Protein AF-A0A0R0DJQ0-F1 (afdb_monomer_lite)

Organism: NCBI:txid336566

Sequence (347 aa):
MLGSVPAQAIDLFGIERRHEARRQAAIKAHQAEQLEQIRAFDRILESANRDGLAMVITQIFNTGSRANSSLREHRDYTTSVGWELEGSNGGIHLLHSDRIKTNDGFVLNTVEGSFRINLVVPGTYRLQSVMQEHHYSDTHNMTLTRNQGAGGIGIYEINETAFVETETEEYYRPTSYKTVNHSYCSASYVVSGACASWSSWSEEHVDRQGGWDTRQVGRERDGLIVVSKPRQTLATLILAPGQVALMDTVFSRLPNNGYLRDTCARTGGQRVECQLASFSFQVVPARADALQHAITMVRNNGQVELAGMLERAVPVPLQISGAKADWRDGQWGQNYYLEVPAADTGK

pLDDT: mean 74.47, std 17.33, range [25.3, 93.0]

Foldseek 3Di:
DDDDDDPPPPPVVVVVVVVVVVVVVVVVVVVVVVVVVLVVVLVVVVVLLVVQWEKEKEWQDPPDPPDDDPPPVPVFKWKWWFKDFPPDPDQTDTPDTPDDDHPDWDWDPDQPNTMTIITGHFGKIFGFKMKMKGFQDACPPADADPAQDDQFQFKKKKFKDKDWDKDKDKDKFAFDKDKDKDKDQPDADPPPRHRPDIDMDIDIDRPDHIDIDIDIDIDITIIIIIMTGGPDGFKMFGGGGSHQEHEWDKIDDPPFKDFDRNRWHAPDPRMIMTGTFKDKMFTAFGDPVVLLVSLVVCVVVVSVSVSVSSVRYDYTYMDGPFDWDPPDPDPGGTMGMDGRPPDPPPD

Structure (mmCIF, N/CA/C/O backbone):
data_AF-A0A0R0DJQ0-F1
#
_entry.id   AF-A0A0R0DJQ0-F1
#
loop_
_atom_site.group_PDB
_atom_site.id
_atom_site.type_symbol
_atom_site.label_atom_id
_atom_site.label_alt_id
_atom_site.label_comp_id
_atom_site.label_asym_id
_atom_site.label_entity_id
_atom_site.label_seq_id
_atom_site.pdbx_PDB_ins_code
_atom_site.Cartn_x
_atom_site.Cartn_y
_atom_site.Cartn_z
_atom_site.occupancy
_atom_site.B_iso_or_equiv
_atom_site.auth_seq_id
_atom_site.auth_comp_id
_atom_site.auth_asym_id
_atom_site.auth_atom_id
_atom_site.pdbx_PDB_model_num
ATOM 1 N N . MET A 1 1 ? 58.235 47.455 -31.494 1.00 38.78 1 MET A N 1
ATOM 2 C CA . MET A 1 1 ? 56.851 47.922 -31.274 1.00 38.78 1 MET A CA 1
ATOM 3 C C . MET A 1 1 ? 56.076 46.770 -30.655 1.00 38.78 1 MET A C 1
ATOM 5 O O . MET A 1 1 ? 55.812 45.798 -31.346 1.00 38.78 1 MET A O 1
ATOM 9 N N . LEU A 1 2 ? 55.833 46.823 -29.345 1.00 33.97 2 LEU A N 1
ATOM 10 C CA . LEU A 1 2 ? 55.002 45.861 -28.615 1.00 33.97 2 LEU A CA 1
ATOM 11 C C . LEU A 1 2 ? 53.580 46.433 -28.573 1.00 33.97 2 LEU A C 1
ATOM 13 O O . LEU A 1 2 ? 53.369 47.480 -27.969 1.00 33.97 2 LEU A O 1
ATOM 17 N N . GLY A 1 3 ? 52.639 45.789 -29.264 1.00 34.75 3 GLY A N 1
ATOM 18 C CA . GLY A 1 3 ? 51.214 46.110 -29.195 1.00 34.75 3 GLY A CA 1
ATOM 19 C C . GLY A 1 3 ? 50.550 45.260 -28.117 1.00 34.75 3 GLY A C 1
ATOM 20 O O . GLY A 1 3 ? 50.545 44.036 -28.212 1.00 34.75 3 GLY A O 1
ATOM 21 N N . SER A 1 4 ? 50.032 45.906 -27.078 1.00 34.72 4 SER A N 1
ATOM 22 C CA . SER A 1 4 ? 49.313 45.284 -25.967 1.00 34.72 4 SER A CA 1
ATOM 23 C C . SER A 1 4 ? 47.944 44.763 -26.408 1.00 34.72 4 SER A C 1
ATOM 25 O O . SER A 1 4 ? 47.107 45.538 -26.867 1.00 34.72 4 SER A O 1
ATOM 27 N N . VAL A 1 5 ? 47.696 43.467 -26.215 1.00 41.09 5 VAL A N 1
ATOM 28 C CA . VAL A 1 5 ? 46.353 42.871 -26.266 1.00 41.09 5 VAL A CA 1
ATOM 29 C C . VAL A 1 5 ? 45.665 43.172 -24.927 1.00 41.09 5 VAL A C 1
ATOM 31 O O . VAL A 1 5 ? 46.245 42.848 -23.887 1.00 41.09 5 VAL A O 1
ATOM 34 N N . PRO A 1 6 ? 44.470 43.790 -24.889 1.00 42.06 6 PRO A N 1
ATOM 35 C CA . PRO A 1 6 ? 43.768 43.982 -23.630 1.00 42.06 6 PRO A CA 1
ATOM 36 C C . PRO A 1 6 ? 43.250 42.626 -23.144 1.00 42.06 6 PRO A C 1
ATOM 38 O O . PRO A 1 6 ? 42.442 41.976 -23.807 1.00 42.06 6 PRO A O 1
ATOM 41 N N . ALA A 1 7 ? 43.732 42.200 -21.978 1.00 42.34 7 ALA A N 1
ATOM 42 C CA . ALA A 1 7 ? 43.162 41.083 -21.246 1.00 42.34 7 ALA A CA 1
ATOM 43 C C . ALA A 1 7 ? 41.697 41.416 -20.930 1.00 42.34 7 ALA A C 1
ATOM 45 O O . ALA A 1 7 ? 41.412 42.314 -20.137 1.00 42.34 7 ALA A O 1
ATOM 46 N N . GLN A 1 8 ? 40.763 40.717 -21.574 1.00 47.09 8 GLN A N 1
ATOM 47 C CA . GLN A 1 8 ? 39.370 40.717 -21.149 1.00 47.09 8 GLN A CA 1
ATOM 48 C C . GLN A 1 8 ? 39.339 40.103 -19.749 1.00 47.09 8 GLN A C 1
ATOM 50 O O . GLN A 1 8 ? 39.501 38.895 -19.583 1.00 47.09 8 GLN A O 1
ATOM 55 N N . ALA A 1 9 ? 39.206 40.951 -18.731 1.00 42.06 9 ALA A N 1
ATOM 56 C CA . ALA A 1 9 ? 38.978 40.510 -17.369 1.00 42.06 9 ALA A CA 1
ATOM 57 C C . ALA A 1 9 ? 37.651 39.740 -17.351 1.00 42.06 9 ALA A C 1
ATOM 59 O O . ALA A 1 9 ? 36.576 40.329 -17.459 1.00 42.06 9 ALA A O 1
ATOM 60 N N . ILE A 1 10 ? 37.732 38.412 -17.271 1.00 49.03 10 ILE A N 1
ATOM 61 C CA . ILE A 1 10 ? 36.577 37.570 -16.975 1.00 49.03 10 ILE A CA 1
ATOM 62 C C . ILE A 1 10 ? 36.099 38.016 -15.595 1.00 49.03 10 ILE A C 1
ATOM 64 O O . ILE A 1 10 ? 36.809 37.838 -14.606 1.00 49.03 10 ILE A O 1
ATOM 68 N N . ASP A 1 11 ? 34.926 38.646 -15.539 1.00 50.31 11 ASP A N 1
ATOM 69 C CA . ASP A 1 11 ? 34.286 39.062 -14.293 1.00 50.31 11 ASP A CA 1
ATOM 70 C C . ASP A 1 11 ? 33.827 37.816 -13.516 1.00 50.31 11 ASP A C 1
ATOM 72 O O . ASP A 1 11 ? 32.663 37.407 -13.545 1.00 50.31 11 ASP A O 1
ATOM 76 N N . LEU A 1 12 ? 34.793 37.174 -12.855 1.00 50.06 12 LEU A N 1
ATOM 77 C CA . LEU A 1 12 ? 34.615 36.006 -11.994 1.00 50.06 12 LEU A CA 1
ATOM 78 C C . LEU A 1 12 ? 33.613 36.312 -10.867 1.00 50.06 12 LEU A C 1
ATOM 80 O O . LEU A 1 12 ? 32.768 35.473 -10.556 1.00 50.06 12 LEU A O 1
ATOM 84 N N . PHE A 1 13 ? 33.595 37.552 -10.362 1.00 48.06 13 PHE A N 1
ATOM 85 C CA . PHE A 1 13 ? 32.619 38.021 -9.372 1.00 48.06 13 PHE A CA 1
ATOM 86 C C . PHE A 1 13 ? 31.188 38.100 -9.926 1.00 48.06 13 PHE A C 1
ATOM 88 O O . PHE A 1 13 ? 30.216 37.908 -9.189 1.00 48.06 13 PHE A O 1
ATOM 95 N N . GLY A 1 14 ? 31.021 38.398 -11.215 1.00 50.09 14 GLY A N 1
ATOM 96 C CA . GLY A 1 14 ? 29.734 38.358 -11.912 1.00 50.09 14 GLY A CA 1
ATOM 97 C C . GLY A 1 14 ? 29.253 36.936 -12.224 1.00 50.09 14 GLY A C 1
ATOM 98 O O . GLY A 1 14 ? 28.048 36.699 -12.338 1.00 50.09 14 GLY A O 1
ATOM 99 N N . ILE A 1 15 ? 30.163 35.968 -12.365 1.00 57.72 15 ILE A N 1
ATOM 100 C CA . ILE A 1 15 ? 29.833 34.545 -12.558 1.00 57.72 15 ILE A CA 1
ATOM 101 C C . ILE A 1 15 ? 29.400 33.914 -11.230 1.00 57.72 15 ILE A C 1
ATOM 103 O O . ILE A 1 15 ? 28.328 33.307 -11.175 1.00 57.72 15 ILE A O 1
ATOM 107 N N . GLU A 1 16 ? 30.148 34.127 -10.147 1.00 59.06 16 GLU A N 1
ATOM 108 C CA . GLU A 1 16 ? 29.793 33.623 -8.812 1.00 59.06 16 GLU A CA 1
ATOM 109 C C . GLU A 1 16 ? 28.446 34.170 -8.327 1.00 59.06 16 GLU A C 1
ATOM 111 O O . GLU A 1 16 ? 27.587 33.398 -7.901 1.00 59.06 16 GLU A O 1
ATOM 116 N N . ARG A 1 17 ? 28.186 35.475 -8.504 1.00 67.88 17 ARG A N 1
ATOM 117 C CA . ARG A 1 17 ? 26.879 36.071 -8.171 1.00 67.88 17 ARG A CA 1
ATOM 118 C C . ARG A 1 17 ? 25.724 35.473 -8.978 1.00 67.88 17 ARG A C 1
ATOM 120 O O . ARG A 1 17 ? 24.630 35.316 -8.442 1.00 67.88 17 ARG A O 1
ATOM 127 N N . ARG A 1 18 ? 25.948 35.098 -10.244 1.00 70.62 18 ARG A N 1
ATOM 128 C CA . ARG A 1 18 ? 24.936 34.422 -11.078 1.00 70.62 18 ARG A CA 1
ATOM 129 C C . ARG A 1 18 ? 24.702 32.975 -10.648 1.00 70.62 18 ARG A C 1
ATOM 131 O O . ARG A 1 18 ? 23.557 32.526 -10.677 1.00 70.62 18 ARG A O 1
ATOM 138 N N . HIS A 1 19 ? 25.742 32.252 -10.235 1.00 70.62 19 HIS A N 1
ATOM 139 C CA . HIS A 1 19 ? 25.596 30.902 -9.685 1.00 70.62 19 HIS A CA 1
ATOM 140 C C . HIS A 1 19 ? 24.867 30.906 -8.342 1.00 70.62 19 HIS A C 1
ATOM 142 O O . HIS A 1 19 ? 23.956 30.101 -8.154 1.00 70.62 19 HIS A O 1
ATOM 148 N N . GLU A 1 20 ? 25.200 31.841 -7.453 1.00 77.81 20 GLU A N 1
ATOM 149 C CA . GLU A 1 20 ? 24.514 31.985 -6.170 1.00 77.81 20 GLU A CA 1
ATOM 150 C C . GLU A 1 20 ? 23.051 32.403 -6.368 1.00 77.81 20 GLU A C 1
ATOM 152 O O . GLU A 1 20 ? 22.152 31.777 -5.815 1.00 77.81 20 GLU A O 1
ATOM 157 N N . ALA A 1 21 ? 22.772 33.359 -7.261 1.00 78.06 21 ALA A N 1
ATOM 158 C CA . ALA A 1 21 ? 21.399 33.731 -7.605 1.00 78.06 21 ALA A CA 1
ATOM 159 C C . ALA A 1 21 ? 20.590 32.550 -8.174 1.00 78.06 21 ALA A C 1
ATOM 161 O O . ALA A 1 21 ? 19.421 32.385 -7.828 1.00 78.06 21 ALA A O 1
ATOM 162 N N . ARG A 1 22 ? 21.203 31.693 -9.005 1.00 77.25 22 ARG A N 1
ATOM 163 C CA . ARG A 1 22 ? 20.565 30.468 -9.521 1.00 77.25 22 ARG A CA 1
ATOM 164 C C . ARG A 1 22 ? 20.323 29.429 -8.428 1.00 77.25 22 ARG A C 1
ATOM 166 O O . ARG A 1 22 ? 19.257 28.823 -8.423 1.00 77.25 22 ARG A O 1
ATOM 173 N N . ARG A 1 23 ? 21.262 29.238 -7.494 1.00 76.06 23 ARG A N 1
ATOM 174 C CA . ARG A 1 23 ? 21.079 28.347 -6.333 1.00 76.06 23 ARG A CA 1
ATOM 175 C C . ARG A 1 23 ? 19.943 28.828 -5.440 1.00 76.06 23 ARG A C 1
ATOM 177 O O . ARG A 1 23 ? 19.051 28.050 -5.127 1.00 76.06 23 ARG A O 1
ATOM 184 N N . GLN A 1 24 ? 19.927 30.114 -5.104 1.00 83.19 24 GLN A N 1
ATOM 185 C CA . GLN A 1 24 ? 18.855 30.724 -4.316 1.00 83.19 24 GLN A CA 1
ATOM 186 C C . GLN A 1 24 ? 17.500 30.626 -5.029 1.00 83.19 24 GLN A C 1
ATOM 188 O O . GLN A 1 24 ? 16.490 30.330 -4.395 1.00 83.19 24 GLN A O 1
ATOM 193 N N . ALA A 1 25 ? 17.463 30.822 -6.351 1.00 79.00 25 ALA A N 1
ATOM 194 C CA . ALA A 1 25 ? 16.250 30.630 -7.142 1.00 79.00 25 ALA A CA 1
ATOM 195 C C . ALA A 1 25 ? 15.780 29.166 -7.141 1.00 79.00 25 ALA A C 1
ATOM 197 O O . ALA A 1 25 ? 14.588 28.925 -6.983 1.00 79.00 25 ALA A O 1
ATOM 198 N N . ALA A 1 26 ? 16.694 28.197 -7.256 1.00 73.19 26 ALA A N 1
ATOM 199 C CA . ALA A 1 26 ? 16.369 26.772 -7.197 1.00 73.19 26 ALA A CA 1
ATOM 200 C C . ALA A 1 26 ? 15.842 26.353 -5.814 1.00 73.19 26 ALA A C 1
ATOM 202 O O . ALA A 1 26 ? 14.843 25.646 -5.735 1.00 73.19 26 ALA A O 1
ATOM 203 N N . ILE A 1 27 ? 16.454 26.841 -4.729 1.00 78.31 27 ILE A N 1
ATOM 204 C CA . ILE A 1 27 ? 15.979 26.604 -3.356 1.00 78.31 27 ILE A CA 1
ATOM 205 C C . ILE A 1 27 ? 14.569 27.174 -3.177 1.00 78.31 27 ILE A C 1
ATOM 207 O O . ILE A 1 27 ? 13.684 26.476 -2.694 1.00 78.31 27 ILE A O 1
ATOM 211 N N . LYS A 1 28 ? 14.333 28.418 -3.613 1.00 82.88 28 LYS A N 1
ATOM 212 C CA . LYS A 1 28 ? 13.007 29.046 -3.535 1.00 82.88 28 LYS A CA 1
ATOM 213 C C . LYS A 1 28 ? 11.963 28.319 -4.379 1.00 82.88 28 LYS A C 1
ATOM 215 O O . LYS A 1 28 ? 10.836 28.166 -3.926 1.00 82.88 28 LYS A O 1
ATOM 220 N N . ALA A 1 29 ? 12.325 27.874 -5.582 1.00 75.19 29 ALA A N 1
ATOM 221 C CA . ALA A 1 29 ? 11.434 27.102 -6.443 1.00 75.19 29 ALA A CA 1
ATOM 222 C C . ALA A 1 29 ? 11.058 25.764 -5.791 1.00 75.19 29 ALA A C 1
ATOM 224 O O . ALA A 1 29 ? 9.880 25.430 -5.734 1.00 75.19 29 ALA A O 1
ATOM 225 N N . HIS A 1 30 ? 12.034 25.056 -5.217 1.00 68.81 30 HIS A N 1
ATOM 226 C CA . HIS A 1 30 ? 11.787 23.813 -4.492 1.00 68.81 30 HIS A CA 1
ATOM 227 C C . HIS A 1 30 ? 10.899 24.025 -3.257 1.00 68.81 30 HIS A C 1
ATOM 229 O O . HIS A 1 30 ? 9.951 23.279 -3.038 1.00 68.81 30 HIS A O 1
ATOM 235 N N . GLN A 1 31 ? 11.148 25.080 -2.476 1.00 74.69 31 GLN A N 1
ATOM 236 C CA . GLN A 1 31 ? 10.298 25.441 -1.337 1.00 74.69 31 GLN A CA 1
ATOM 237 C C . GLN A 1 31 ? 8.865 25.789 -1.767 1.00 74.69 31 GLN A C 1
ATOM 239 O O . GLN A 1 31 ? 7.911 25.419 -1.085 1.00 74.69 31 GLN A O 1
ATOM 244 N N . ALA A 1 32 ? 8.699 26.490 -2.892 1.00 76.00 32 ALA A N 1
ATOM 245 C CA . ALA A 1 32 ? 7.385 26.818 -3.435 1.00 76.00 32 ALA A CA 1
ATOM 246 C C . ALA A 1 32 ? 6.626 25.562 -3.892 1.00 76.00 32 ALA A C 1
ATOM 248 O O . ALA A 1 32 ? 5.446 25.428 -3.578 1.00 76.00 32 ALA A O 1
ATOM 249 N N . GLU A 1 33 ? 7.309 24.629 -4.559 1.00 71.56 33 GLU A N 1
ATOM 250 C CA . GLU A 1 33 ? 6.749 23.334 -4.958 1.00 71.56 33 GLU A CA 1
ATOM 251 C C . GLU A 1 33 ? 6.306 22.514 -3.736 1.00 71.56 33 GLU A C 1
ATOM 253 O O . GLU A 1 33 ? 5.182 22.017 -3.694 1.00 71.56 33 GLU A O 1
ATOM 258 N N . GLN A 1 34 ? 7.141 22.437 -2.694 1.00 68.62 34 GLN A N 1
ATOM 259 C CA . GLN A 1 34 ? 6.783 21.764 -1.442 1.00 68.62 34 GLN A CA 1
ATOM 260 C C . GLN A 1 34 ? 5.552 22.394 -0.779 1.00 68.62 34 GLN A C 1
ATOM 262 O O . GLN A 1 34 ? 4.652 21.685 -0.330 1.00 68.62 34 GLN A O 1
ATOM 267 N N . LEU A 1 35 ? 5.477 23.727 -0.738 1.00 72.88 35 LEU A N 1
ATOM 268 C CA . LEU A 1 35 ? 4.331 24.434 -0.170 1.00 72.88 35 LEU A CA 1
ATOM 269 C C . LEU A 1 35 ? 3.048 24.198 -0.980 1.00 72.88 35 LEU A C 1
ATOM 271 O O . LEU A 1 35 ? 1.963 24.095 -0.406 1.00 72.88 35 LEU A O 1
ATOM 275 N N . GLU A 1 36 ? 3.150 24.114 -2.306 1.00 75.00 36 GLU A N 1
ATOM 276 C CA . GLU A 1 36 ? 2.017 23.790 -3.172 1.00 75.00 36 GLU A CA 1
ATOM 277 C C . GLU A 1 36 ? 1.503 22.369 -2.919 1.00 75.00 36 GLU A C 1
ATOM 279 O O . GLU A 1 36 ? 0.292 22.181 -2.785 1.00 75.00 36 GLU A O 1
ATOM 284 N N . GLN A 1 37 ? 2.407 21.394 -2.772 1.00 69.62 37 GLN A N 1
ATOM 285 C CA . GLN A 1 37 ? 2.057 20.017 -2.416 1.00 69.62 37 GLN A CA 1
ATOM 286 C C . GLN A 1 37 ? 1.357 19.941 -1.053 1.00 69.62 37 GLN A C 1
ATOM 288 O O . GLN A 1 37 ? 0.319 19.289 -0.946 1.00 69.62 37 GLN A O 1
ATOM 293 N N . ILE A 1 38 ? 1.862 20.659 -0.042 1.00 67.69 38 ILE A N 1
ATOM 294 C CA . ILE A 1 38 ? 1.228 20.751 1.285 1.00 67.69 38 ILE A CA 1
ATOM 295 C C . ILE A 1 38 ? -0.196 21.308 1.167 1.00 67.69 38 ILE A C 1
ATOM 297 O O . ILE A 1 38 ? -1.147 20.695 1.639 1.00 67.69 38 ILE A O 1
ATOM 301 N N . ARG A 1 39 ? -0.384 22.423 0.454 1.00 71.88 39 ARG A N 1
ATOM 302 C CA . ARG A 1 39 ? -1.720 23.018 0.279 1.00 71.88 39 ARG A CA 1
ATOM 303 C C . ARG A 1 39 ? -2.667 22.131 -0.523 1.00 71.88 39 ARG A C 1
ATOM 305 O O . ARG A 1 39 ? -3.874 22.163 -0.305 1.00 71.88 39 ARG A O 1
ATOM 312 N N . ALA A 1 40 ? -2.157 21.409 -1.519 1.00 72.19 40 ALA A N 1
ATOM 313 C CA . ALA A 1 40 ? -2.954 20.448 -2.274 1.00 72.19 40 ALA A CA 1
ATOM 314 C C . ALA A 1 40 ? -3.426 19.303 -1.377 1.00 72.19 40 ALA A C 1
ATOM 316 O O . ALA A 1 40 ? -4.581 18.894 -1.469 1.00 72.19 40 ALA A O 1
ATOM 317 N N . PHE A 1 41 ? -2.553 18.847 -0.483 1.00 71.44 41 PHE A N 1
ATOM 318 C CA . PHE A 1 41 ? -2.860 17.837 0.511 1.00 71.44 41 PHE A CA 1
ATOM 319 C C . PHE A 1 41 ? -3.928 18.307 1.509 1.00 71.44 41 PHE A C 1
ATOM 321 O O . PHE A 1 41 ? -4.924 17.607 1.688 1.00 71.44 41 PHE A O 1
ATOM 328 N N . ASP A 1 42 ? -3.792 19.512 2.068 1.00 71.94 42 ASP A N 1
ATOM 329 C CA . ASP A 1 42 ? -4.783 20.080 2.994 1.00 71.94 42 ASP A CA 1
ATOM 330 C C . ASP A 1 42 ? -6.181 20.138 2.350 1.00 71.94 42 ASP A C 1
ATOM 332 O O . ASP A 1 42 ? -7.160 19.671 2.932 1.00 71.94 42 ASP A O 1
ATOM 336 N N . ARG A 1 43 ? -6.279 20.556 1.077 1.00 75.69 43 ARG A N 1
ATOM 337 C CA . ARG A 1 43 ? -7.555 20.555 0.330 1.00 75.69 43 ARG A CA 1
ATOM 338 C C . ARG A 1 43 ? -8.174 19.164 0.174 1.00 75.69 43 ARG A C 1
ATOM 340 O O . ARG A 1 43 ? -9.399 19.038 0.208 1.00 75.69 43 ARG A O 1
ATOM 347 N N . ILE A 1 44 ? -7.357 18.129 -0.036 1.00 76.44 44 ILE A N 1
ATOM 348 C CA . ILE A 1 44 ? -7.841 16.742 -0.131 1.00 76.44 44 ILE A CA 1
ATOM 349 C C . ILE A 1 44 ? -8.410 16.307 1.219 1.00 76.44 44 ILE A C 1
ATOM 351 O O . ILE A 1 44 ? -9.498 15.735 1.260 1.00 76.44 44 ILE A O 1
ATOM 355 N N . LEU A 1 45 ? -7.714 16.615 2.316 1.00 74.81 45 LEU A N 1
ATOM 356 C CA . LEU A 1 45 ? -8.180 16.291 3.662 1.00 74.81 45 LEU A CA 1
ATOM 357 C C . LEU A 1 45 ? -9.472 17.020 4.026 1.00 74.81 45 LEU A C 1
ATOM 359 O O . LEU A 1 45 ? -10.393 16.407 4.564 1.00 74.81 45 LEU A O 1
ATOM 363 N N . GLU A 1 46 ? -9.565 18.311 3.716 1.00 76.06 46 GLU A N 1
ATOM 364 C CA . GLU A 1 46 ? -10.783 19.090 3.924 1.00 76.06 46 GLU A CA 1
ATOM 365 C C . GLU A 1 46 ? -11.958 18.519 3.130 1.00 76.06 46 GLU A C 1
ATOM 367 O O . GLU A 1 46 ? -13.054 18.382 3.676 1.00 76.06 46 GLU A O 1
ATOM 372 N N . SER A 1 47 ? -11.744 18.160 1.857 1.00 76.88 47 SER A N 1
ATOM 373 C CA . SER A 1 47 ? -12.787 17.528 1.046 1.00 76.88 47 SER A CA 1
ATOM 374 C C . SER A 1 47 ? -13.213 16.199 1.650 1.00 76.88 47 SER A C 1
ATOM 376 O O . SER A 1 47 ? -14.393 16.019 1.914 1.00 76.88 47 SER A O 1
ATOM 378 N N . ALA A 1 48 ? -12.262 15.325 1.974 1.00 75.56 48 ALA A N 1
ATOM 379 C CA . ALA A 1 48 ? -12.540 14.025 2.571 1.00 75.56 48 ALA A CA 1
ATOM 380 C C . ALA A 1 48 ? -13.334 14.141 3.878 1.00 75.56 48 ALA A C 1
ATOM 382 O O . ALA A 1 48 ? -14.278 13.387 4.103 1.00 75.56 48 ALA A O 1
ATOM 383 N N . ASN A 1 49 ? -12.992 15.123 4.715 1.00 77.00 49 ASN A N 1
ATOM 384 C CA . ASN A 1 49 ? -13.716 15.399 5.948 1.00 77.00 49 ASN A CA 1
ATOM 385 C C . ASN A 1 49 ? -15.143 15.914 5.681 1.00 77.00 49 ASN A C 1
ATOM 387 O O . ASN A 1 49 ? -16.073 15.499 6.368 1.00 77.00 49 ASN A O 1
ATOM 391 N N . ARG A 1 50 ? -15.345 16.783 4.677 1.00 81.94 50 ARG A N 1
ATOM 392 C CA . ARG A 1 50 ? -16.695 17.215 4.251 1.00 81.94 50 ARG A CA 1
ATOM 393 C C . ARG A 1 50 ? -17.520 16.064 3.682 1.00 81.94 50 ARG A C 1
ATOM 395 O O . ARG A 1 50 ? -18.716 15.997 3.949 1.00 81.94 50 ARG A O 1
ATOM 402 N N . ASP A 1 51 ? -16.874 15.165 2.952 1.00 82.44 51 ASP A N 1
ATOM 403 C CA . ASP A 1 51 ? -17.489 13.999 2.315 1.00 82.44 51 ASP A CA 1
ATOM 404 C C . ASP A 1 51 ? -17.748 12.857 3.322 1.00 82.44 51 ASP A C 1
ATOM 406 O O . ASP A 1 51 ? -18.288 11.811 2.966 1.00 82.44 51 ASP A O 1
ATOM 410 N N . GLY A 1 52 ? -17.390 13.052 4.598 1.00 84.56 52 GLY A N 1
ATOM 411 C CA . GLY A 1 52 ? -17.633 12.098 5.679 1.00 84.56 52 GLY A CA 1
ATOM 412 C C . GLY A 1 52 ? -16.731 10.862 5.642 1.00 84.56 52 GLY A C 1
ATOM 413 O O . GLY A 1 52 ? -17.039 9.870 6.309 1.00 84.56 52 GLY A O 1
ATOM 414 N N . LEU A 1 53 ? -15.625 10.905 4.892 1.00 85.81 53 LEU A N 1
ATOM 415 C CA . LEU A 1 53 ? -14.642 9.824 4.849 1.00 85.81 53 LEU A CA 1
ATOM 416 C C . LEU A 1 53 ? -13.979 9.639 6.219 1.00 85.81 53 LEU A C 1
ATOM 418 O O . LEU A 1 53 ? -13.763 10.591 6.970 1.00 85.81 53 LEU A O 1
ATOM 422 N N . ALA A 1 54 ? -13.643 8.395 6.537 1.00 87.25 54 ALA A N 1
ATOM 423 C CA . ALA A 1 54 ? -12.822 8.055 7.685 1.00 87.25 54 ALA A CA 1
ATOM 424 C C . ALA A 1 54 ? -11.335 8.147 7.312 1.00 87.25 54 ALA A C 1
ATOM 426 O O . ALA A 1 54 ? -10.916 7.751 6.221 1.00 87.25 54 ALA A O 1
ATOM 427 N N . MET A 1 55 ? -10.525 8.645 8.240 1.00 87.19 55 MET A N 1
ATOM 428 C CA . MET A 1 55 ? -9.071 8.678 8.138 1.00 87.19 55 MET A CA 1
ATOM 429 C C . MET A 1 55 ? -8.490 7.538 8.970 1.00 87.19 55 MET A C 1
ATOM 431 O O . MET A 1 55 ? -8.650 7.522 10.186 1.00 87.19 55 MET A O 1
ATOM 435 N N . VAL A 1 56 ? -7.783 6.606 8.338 1.00 86.94 56 VAL A N 1
ATOM 436 C CA . VAL A 1 56 ? -7.116 5.485 9.010 1.00 86.94 56 VAL A CA 1
ATOM 437 C C . VAL A 1 56 ? -5.614 5.713 9.012 1.00 86.94 56 VAL A C 1
ATOM 439 O O . VAL A 1 56 ? -4.972 5.766 7.962 1.00 86.94 56 VAL A O 1
ATOM 442 N N . ILE A 1 57 ? -5.052 5.814 10.208 1.00 86.69 57 ILE A N 1
ATOM 443 C CA . ILE A 1 57 ? -3.631 5.992 10.466 1.00 86.69 57 ILE A CA 1
ATOM 444 C C . ILE A 1 57 ? -3.053 4.637 10.861 1.00 86.69 57 ILE A C 1
ATOM 446 O O . ILE A 1 57 ? -3.477 4.028 11.842 1.00 86.69 57 ILE A O 1
ATOM 450 N N . THR A 1 58 ? -2.058 4.182 10.108 1.00 82.31 58 THR A N 1
ATOM 451 C CA . THR A 1 58 ? -1.325 2.935 10.370 1.00 82.31 58 THR A CA 1
ATOM 452 C C . THR A 1 58 ? 0.160 3.214 10.486 1.00 82.31 58 THR A C 1
ATOM 454 O O . THR A 1 58 ? 0.665 4.128 9.833 1.00 82.31 58 THR A O 1
ATOM 457 N N . GLN A 1 59 ? 0.882 2.421 11.270 1.00 78.56 59 GLN A N 1
ATOM 458 C CA . GLN A 1 59 ? 2.335 2.537 11.331 1.00 78.56 59 GLN A CA 1
ATOM 459 C C . GLN A 1 59 ? 2.969 1.917 10.096 1.00 78.56 59 GLN A C 1
ATOM 461 O O . GLN A 1 59 ? 2.532 0.876 9.607 1.00 78.56 59 GLN A O 1
ATOM 466 N N . ILE A 1 60 ? 4.022 2.557 9.596 1.00 71.94 60 ILE A N 1
ATOM 467 C CA . ILE A 1 60 ? 4.867 1.978 8.560 1.00 71.94 60 ILE A CA 1
ATOM 468 C C . ILE A 1 60 ? 5.872 1.075 9.267 1.00 71.94 60 ILE A C 1
ATOM 470 O O . ILE A 1 60 ? 6.736 1.539 10.011 1.00 71.94 60 ILE A O 1
ATOM 474 N N . PHE A 1 61 ? 5.760 -0.227 9.029 1.00 61.72 61 PHE A N 1
ATOM 475 C CA . PHE A 1 61 ? 6.730 -1.199 9.506 1.00 61.72 61 PHE A CA 1
ATOM 476 C C . PHE A 1 61 ? 7.767 -1.442 8.414 1.00 61.72 61 PHE A C 1
ATOM 478 O O . PHE A 1 61 ? 7.564 -2.252 7.516 1.00 61.72 61 PHE A O 1
ATOM 485 N N . ASN A 1 62 ? 8.894 -0.732 8.477 1.00 52.84 62 ASN A N 1
ATOM 486 C CA . ASN A 1 62 ? 10.009 -1.011 7.580 1.00 52.84 62 ASN A CA 1
ATOM 487 C C . ASN A 1 62 ? 10.792 -2.219 8.110 1.00 52.84 62 ASN A C 1
ATOM 489 O O . ASN A 1 62 ? 11.670 -2.087 8.964 1.00 52.84 62 ASN A O 1
ATOM 493 N N . THR A 1 63 ? 10.474 -3.412 7.610 1.00 45.94 63 THR A N 1
ATOM 494 C CA . THR A 1 63 ? 11.184 -4.649 7.966 1.00 45.94 63 THR A CA 1
ATOM 495 C C . THR A 1 63 ? 12.603 -4.724 7.384 1.00 45.94 63 THR A C 1
ATOM 497 O O . THR A 1 63 ? 13.318 -5.676 7.685 1.00 45.94 63 THR A O 1
ATOM 500 N N . GLY A 1 64 ? 13.036 -3.743 6.577 1.00 38.69 64 GLY A N 1
ATOM 501 C CA . GLY A 1 64 ? 14.299 -3.775 5.832 1.00 38.69 64 GLY A CA 1
ATOM 502 C C . GLY A 1 64 ? 15.341 -2.697 6.169 1.00 38.69 64 GLY A C 1
ATOM 503 O O . GLY A 1 64 ? 16.438 -2.758 5.622 1.00 38.69 64 GLY A O 1
ATOM 504 N N . SER A 1 65 ? 15.071 -1.708 7.034 1.00 31.33 65 SER A N 1
ATOM 505 C CA . SER A 1 65 ? 15.950 -0.518 7.132 1.00 31.33 65 SER A CA 1
ATOM 506 C C . SER A 1 65 ? 16.983 -0.491 8.262 1.00 31.33 65 SER A C 1
ATOM 508 O O . SER A 1 65 ? 17.774 0.452 8.329 1.00 31.33 65 SER A O 1
ATOM 510 N N . ARG A 1 66 ? 17.073 -1.508 9.129 1.00 27.89 66 ARG A N 1
ATOM 511 C CA . ARG A 1 66 ? 18.172 -1.574 10.112 1.00 27.89 66 ARG A CA 1
ATOM 512 C C . ARG A 1 66 ? 19.377 -2.344 9.565 1.00 27.89 66 ARG A C 1
ATOM 514 O O . ARG A 1 66 ? 19.537 -3.530 9.810 1.00 27.89 66 ARG A O 1
ATOM 521 N N . ALA A 1 67 ? 20.217 -1.599 8.846 1.00 30.80 67 ALA A N 1
ATOM 522 C CA . ALA A 1 67 ? 21.682 -1.641 8.884 1.00 30.80 67 ALA A CA 1
ATOM 523 C C . ALA A 1 67 ? 22.368 -3.016 9.049 1.00 30.80 67 ALA A C 1
ATOM 525 O O . ALA A 1 67 ? 22.672 -3.434 10.161 1.00 30.80 67 ALA A O 1
ATOM 526 N N . ASN A 1 68 ? 22.727 -3.656 7.935 1.00 25.30 68 ASN A N 1
ATOM 527 C CA . ASN A 1 68 ? 24.111 -4.033 7.610 1.00 25.30 68 ASN A CA 1
ATOM 528 C C . ASN A 1 68 ? 24.151 -4.781 6.271 1.00 25.30 68 ASN A C 1
ATOM 530 O O . ASN A 1 68 ? 23.193 -5.426 5.854 1.00 25.30 68 ASN A O 1
ATOM 534 N N . SER A 1 69 ? 25.288 -4.661 5.600 1.00 30.83 69 SER A N 1
ATOM 535 C CA . SER A 1 69 ? 25.655 -5.104 4.250 1.00 30.83 69 SER A CA 1
ATOM 536 C C . SER A 1 69 ? 25.584 -6.619 3.961 1.00 30.83 69 SER A C 1
ATOM 538 O O . SER A 1 69 ? 26.251 -7.095 3.046 1.00 30.83 69 SER A O 1
ATOM 540 N N . SER A 1 70 ? 24.751 -7.382 4.670 1.00 28.83 70 SER A N 1
ATOM 541 C CA . SER A 1 70 ? 24.501 -8.813 4.431 1.00 28.83 70 SER A CA 1
ATOM 542 C C . SER A 1 70 ? 23.048 -9.149 4.056 1.00 28.83 70 SER A C 1
ATOM 544 O O . SER A 1 70 ? 22.768 -10.287 3.695 1.00 28.83 70 SER A O 1
ATOM 546 N N . LEU A 1 71 ? 22.124 -8.182 4.067 1.00 33.00 71 LEU A N 1
ATOM 547 C CA . LEU A 1 71 ? 20.692 -8.405 3.809 1.00 33.00 71 LEU A CA 1
ATOM 548 C C . LEU A 1 71 ? 20.302 -8.177 2.336 1.00 33.00 71 LEU A C 1
ATOM 550 O O . LEU A 1 71 ? 19.531 -7.274 2.013 1.00 33.00 71 LEU A O 1
ATOM 554 N N . ARG A 1 72 ? 20.821 -9.009 1.423 1.00 34.72 72 ARG A N 1
ATOM 555 C CA . ARG A 1 72 ? 20.208 -9.169 0.086 1.00 34.72 72 ARG A CA 1
ATOM 556 C C . ARG A 1 72 ? 18.837 -9.865 0.162 1.00 34.72 72 ARG A C 1
ATOM 558 O O . ARG A 1 72 ? 17.992 -9.585 -0.671 1.00 34.72 72 ARG A O 1
ATOM 565 N N . GLU A 1 73 ? 18.586 -10.653 1.208 1.00 35.38 73 GLU A N 1
ATOM 566 C CA . GLU A 1 73 ? 17.401 -11.520 1.377 1.00 35.38 73 GLU A CA 1
ATOM 567 C C . GLU A 1 73 ? 16.059 -10.797 1.639 1.00 35.38 73 GLU A C 1
ATOM 569 O O . GLU A 1 73 ? 15.023 -11.442 1.782 1.00 35.38 73 GLU A O 1
ATOM 574 N N . HIS A 1 74 ? 16.037 -9.464 1.733 1.00 38.94 74 HIS A N 1
ATOM 575 C CA . HIS A 1 74 ? 14.800 -8.686 1.933 1.00 38.94 74 HIS A CA 1
ATOM 576 C C . HIS A 1 74 ? 14.428 -7.798 0.738 1.00 38.94 74 HIS A C 1
ATOM 578 O O . HIS A 1 74 ? 13.504 -6.996 0.847 1.00 38.94 74 HIS A O 1
ATOM 584 N N . ARG A 1 75 ? 15.124 -7.927 -0.402 1.00 48.78 75 ARG A N 1
ATOM 585 C CA . ARG A 1 75 ? 14.717 -7.272 -1.661 1.00 48.78 75 ARG A CA 1
ATOM 586 C C . ARG A 1 75 ? 13.732 -8.095 -2.487 1.00 48.78 75 ARG A C 1
ATOM 588 O O . ARG A 1 75 ? 13.141 -7.546 -3.409 1.00 48.78 75 ARG A O 1
ATOM 595 N N . ASP A 1 76 ? 13.560 -9.369 -2.158 1.00 54.91 76 ASP A N 1
ATOM 596 C CA . ASP A 1 76 ? 12.947 -10.322 -3.084 1.00 54.91 76 ASP A CA 1
ATOM 597 C C . ASP A 1 76 ? 11.426 -10.419 -2.942 1.00 54.91 76 ASP A C 1
ATOM 599 O O . ASP A 1 76 ? 10.787 -11.106 -3.736 1.00 54.91 76 ASP A O 1
ATOM 603 N N . TYR A 1 77 ? 10.824 -9.743 -1.956 1.00 58.16 77 TYR A N 1
ATOM 604 C CA . TYR A 1 77 ? 9.374 -9.735 -1.830 1.00 58.16 77 TYR A CA 1
ATOM 605 C C . TYR A 1 77 ? 8.786 -8.504 -1.138 1.00 58.16 77 TYR A C 1
ATOM 607 O O . TYR A 1 77 ? 9.363 -7.954 -0.197 1.00 58.16 77 TYR A O 1
ATOM 615 N N . THR A 1 78 ? 7.582 -8.117 -1.561 1.00 68.62 78 THR A N 1
ATOM 616 C CA . THR A 1 78 ? 6.724 -7.146 -0.863 1.00 68.62 78 THR A CA 1
ATOM 617 C C . THR A 1 78 ? 5.493 -7.863 -0.312 1.00 68.62 78 THR A C 1
ATOM 619 O O . THR A 1 78 ? 5.061 -8.878 -0.855 1.00 68.62 78 THR A O 1
ATOM 622 N N . THR A 1 79 ? 4.931 -7.385 0.801 1.00 72.00 79 THR A N 1
ATOM 623 C CA . THR A 1 79 ? 3.701 -7.948 1.379 1.00 72.00 79 THR A CA 1
ATOM 624 C C . THR A 1 79 ? 2.683 -6.852 1.616 1.00 72.00 79 THR A C 1
ATOM 626 O O . THR A 1 79 ? 3.015 -5.740 2.020 1.00 72.00 79 THR A O 1
ATOM 629 N N . SER A 1 80 ? 1.419 -7.198 1.423 1.00 75.81 80 SER A N 1
ATOM 630 C CA . SER A 1 80 ? 0.298 -6.311 1.663 1.00 75.81 80 SER A CA 1
ATOM 631 C C . SER A 1 80 ? -0.906 -7.059 2.209 1.00 75.81 80 SER A C 1
ATOM 633 O O . SER A 1 80 ? -1.070 -8.256 1.973 1.00 75.81 80 SER A O 1
ATOM 635 N N . VAL A 1 81 ? -1.729 -6.356 2.982 1.00 79.69 81 VAL A N 1
ATOM 636 C CA . VAL A 1 81 ? -2.984 -6.885 3.528 1.00 79.69 81 VAL A CA 1
ATOM 637 C C . VAL A 1 81 ? -4.170 -6.209 2.850 1.00 79.69 81 VAL A C 1
ATOM 639 O O . VAL A 1 81 ? -4.225 -4.980 2.745 1.00 79.69 81 VAL A O 1
ATOM 642 N N . GLY A 1 82 ? -5.111 -7.023 2.382 1.00 81.44 82 GLY A N 1
ATOM 643 C CA . GLY A 1 82 ? -6.330 -6.587 1.716 1.00 81.44 82 GLY A CA 1
ATOM 644 C C . GLY A 1 82 ? -7.506 -6.538 2.682 1.00 81.44 82 GLY A C 1
ATOM 645 O O . GLY A 1 82 ? -7.932 -7.572 3.208 1.00 81.44 82 GLY A O 1
ATOM 646 N N . TRP A 1 83 ? -8.040 -5.334 2.874 1.00 84.81 83 TRP A N 1
ATOM 647 C CA . TRP A 1 83 ? -9.268 -5.085 3.618 1.00 84.81 83 TRP A CA 1
ATOM 648 C C . TRP A 1 83 ? -10.416 -4.864 2.646 1.00 84.81 83 TRP A C 1
ATOM 650 O O . TRP A 1 83 ? -10.290 -4.087 1.709 1.00 84.81 83 TRP A O 1
ATOM 660 N N . GLU A 1 84 ? -11.544 -5.515 2.869 1.00 84.81 84 GLU A N 1
ATOM 661 C CA . GLU A 1 84 ? -12.723 -5.376 2.020 1.00 84.81 84 GLU A CA 1
ATOM 662 C C . GLU A 1 84 ? -13.865 -4.752 2.809 1.00 84.81 84 GLU A C 1
ATOM 664 O O . GLU A 1 84 ? -14.160 -5.185 3.927 1.00 84.81 84 GLU A O 1
ATOM 669 N N . LEU A 1 85 ? -14.512 -3.746 2.224 1.00 86.25 85 LEU A N 1
ATOM 670 C CA . LEU A 1 85 ? -15.705 -3.141 2.797 1.00 86.25 85 LEU A CA 1
ATOM 671 C C . LEU A 1 85 ? -16.894 -4.095 2.648 1.00 86.25 85 LEU A C 1
ATOM 673 O O . LEU A 1 85 ? -17.219 -4.545 1.547 1.00 86.25 85 LEU A O 1
ATOM 677 N N . GLU A 1 86 ? -17.582 -4.367 3.749 1.00 85.12 86 GLU A N 1
ATOM 678 C CA . GLU A 1 86 ? -18.790 -5.181 3.752 1.00 85.12 86 GLU A CA 1
ATOM 679 C C . GLU A 1 86 ? -19.878 -4.590 2.841 1.00 85.12 86 GLU A C 1
ATOM 681 O O . GLU A 1 86 ? -20.215 -3.412 2.927 1.00 85.12 86 GLU A O 1
ATOM 686 N N . GLY A 1 87 ? -20.437 -5.430 1.964 1.00 79.69 87 GLY A N 1
ATOM 687 C CA . GLY A 1 87 ? -21.457 -5.021 0.995 1.00 79.69 87 GLY A CA 1
ATOM 688 C C . GLY A 1 87 ? -20.901 -4.363 -0.272 1.00 79.69 87 GLY A C 1
ATOM 689 O O . GLY A 1 87 ? -21.681 -4.037 -1.165 1.00 79.69 87 GLY A O 1
ATOM 690 N N . SER A 1 88 ? -19.579 -4.195 -0.388 1.00 73.75 88 SER A N 1
ATOM 691 C CA . SER A 1 88 ? -18.944 -3.816 -1.652 1.00 73.75 88 SER A CA 1
ATOM 692 C C . SER A 1 88 ? -18.779 -5.041 -2.562 1.00 73.75 88 SER A C 1
ATOM 694 O O . SER A 1 88 ? -18.438 -6.129 -2.105 1.00 73.75 88 SER A O 1
ATOM 696 N N . ASN A 1 89 ? -19.013 -4.883 -3.868 1.00 54.59 89 ASN A N 1
ATOM 697 C CA . ASN A 1 89 ? -18.802 -5.951 -4.852 1.00 54.59 89 ASN A CA 1
ATOM 698 C C . ASN A 1 89 ? -17.310 -6.052 -5.240 1.00 54.59 89 ASN A C 1
ATOM 700 O O . ASN A 1 89 ? -16.953 -5.822 -6.394 1.00 54.59 89 ASN A O 1
ATOM 704 N N . GLY A 1 90 ? -16.443 -6.388 -4.277 1.00 48.34 90 GLY A N 1
ATOM 705 C CA . GLY A 1 90 ? -15.047 -6.778 -4.533 1.00 48.34 90 GLY A CA 1
ATOM 706 C C . GLY A 1 90 ? -13.997 -5.660 -4.495 1.00 48.34 90 GLY A C 1
ATOM 707 O O . GLY A 1 90 ? -12.939 -5.798 -5.111 1.00 48.34 90 GLY A O 1
ATOM 708 N N . GLY A 1 91 ? -14.255 -4.557 -3.787 1.00 50.34 91 GLY A N 1
ATOM 709 C CA . GLY A 1 91 ? -13.256 -3.506 -3.576 1.00 50.34 91 GLY A CA 1
ATOM 710 C C . GLY A 1 91 ? -12.241 -3.901 -2.501 1.00 50.34 91 GLY A C 1
ATOM 711 O O . GLY A 1 91 ? -12.524 -3.791 -1.309 1.00 50.34 91 GLY A O 1
ATOM 712 N N . ILE A 1 92 ? -11.044 -4.340 -2.904 1.00 51.41 92 ILE A N 1
ATOM 713 C CA . ILE A 1 92 ? -9.917 -4.522 -1.977 1.00 51.41 92 ILE A CA 1
ATOM 714 C C . ILE A 1 92 ? -9.298 -3.147 -1.693 1.00 51.41 92 ILE A C 1
ATOM 716 O O . ILE A 1 92 ? -8.642 -2.553 -2.550 1.00 51.41 92 ILE A O 1
ATOM 720 N N . HIS A 1 93 ? -9.457 -2.659 -0.467 1.00 57.91 93 HIS A N 1
ATOM 721 C CA . HIS A 1 93 ? -8.742 -1.506 0.062 1.00 57.91 93 HIS A CA 1
ATOM 722 C C . HIS A 1 93 ? -7.441 -1.984 0.718 1.00 57.91 93 HIS A C 1
ATOM 724 O O . HIS A 1 93 ? -7.422 -2.600 1.787 1.00 57.91 93 HIS A O 1
ATOM 730 N N . LEU A 1 94 ? -6.317 -1.719 0.054 1.00 54.59 94 LEU A N 1
ATOM 731 C CA . LEU A 1 94 ? -4.993 -1.972 0.612 1.00 54.59 94 LEU A CA 1
ATOM 732 C C . LEU A 1 94 ? -4.683 -0.877 1.640 1.00 54.59 94 LEU A C 1
ATOM 734 O O . LEU A 1 94 ? -4.367 0.248 1.273 1.00 54.59 94 LEU A O 1
ATOM 738 N N . LEU A 1 95 ? -4.763 -1.199 2.933 1.00 51.94 95 LEU A N 1
ATOM 739 C CA . LEU A 1 95 ? -4.335 -0.280 4.001 1.00 51.94 95 LEU A CA 1
ATOM 740 C C . LEU A 1 95 ? -2.815 -0.351 4.244 1.00 51.94 95 LEU A C 1
ATOM 742 O O . LEU A 1 95 ? -2.235 0.532 4.878 1.00 51.94 95 LEU A O 1
ATOM 746 N N . HIS A 1 96 ? -2.148 -1.384 3.713 1.00 51.06 96 HIS A N 1
ATOM 747 C CA . HIS A 1 96 ? -0.723 -1.629 3.919 1.00 51.06 96 HIS A CA 1
ATOM 748 C C . HIS A 1 96 ? -0.070 -2.194 2.646 1.00 51.06 96 HIS A C 1
ATOM 750 O O . HIS A 1 96 ? -0.098 -3.395 2.432 1.00 51.06 96 HIS A O 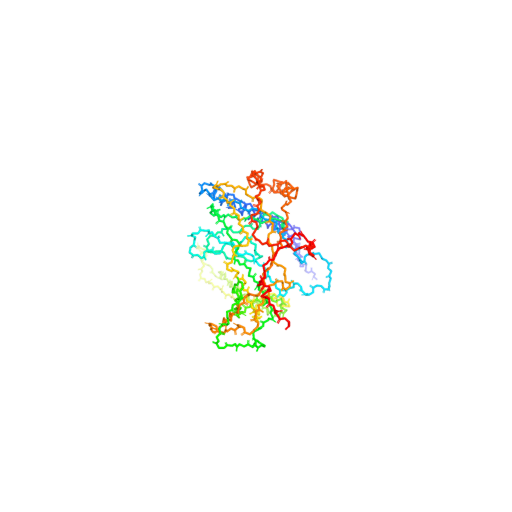1
ATOM 756 N N . SER A 1 97 ? 0.495 -1.352 1.779 1.00 39.41 97 SER A N 1
ATOM 757 C CA . SER A 1 97 ? 1.462 -1.749 0.741 1.00 39.41 97 SER A CA 1
ATOM 758 C C . SER A 1 97 ? 2.404 -0.581 0.452 1.00 39.41 97 SER A C 1
ATOM 760 O O . SER A 1 97 ? 1.972 0.571 0.432 1.00 39.41 97 SER A O 1
ATOM 762 N N . ASP A 1 98 ? 3.683 -0.867 0.217 1.00 35.69 98 ASP A N 1
ATOM 763 C CA . ASP A 1 98 ? 4.706 0.131 -0.131 1.00 35.69 98 ASP A CA 1
ATOM 764 C C . ASP A 1 98 ? 4.559 0.679 -1.559 1.00 35.69 98 ASP A C 1
ATOM 766 O O . ASP A 1 98 ? 5.205 1.661 -1.930 1.00 35.69 98 ASP A O 1
ATOM 770 N N . ARG A 1 99 ? 3.650 0.097 -2.349 1.00 34.78 99 ARG A N 1
ATOM 771 C CA . ARG A 1 99 ? 3.215 0.589 -3.658 1.00 34.78 99 ARG A CA 1
ATOM 772 C C . ARG A 1 99 ? 1.706 0.433 -3.771 1.00 34.78 99 ARG A C 1
ATOM 774 O O . ARG A 1 99 ? 1.204 -0.685 -3.686 1.00 34.78 99 ARG A O 1
ATOM 781 N N . ILE A 1 100 ? 0.967 1.524 -3.970 1.00 37.62 100 ILE A N 1
ATOM 782 C CA . ILE A 1 100 ? -0.479 1.427 -4.196 1.00 37.62 100 ILE A CA 1
ATOM 783 C C . ILE A 1 100 ? -0.924 2.361 -5.320 1.00 37.62 100 ILE A C 1
ATOM 785 O O . ILE A 1 100 ? -0.848 3.582 -5.205 1.00 37.62 100 ILE A O 1
ATOM 789 N N . LYS A 1 101 ? -1.451 1.744 -6.384 1.00 28.19 101 LYS A N 1
ATOM 790 C CA . LYS A 1 101 ? -2.602 2.254 -7.132 1.00 28.19 101 LYS A CA 1
ATOM 791 C C . LYS A 1 101 ? -3.852 1.663 -6.482 1.00 28.19 101 LYS A C 1
ATOM 793 O O . LYS A 1 101 ? -3.993 0.447 -6.422 1.00 28.19 101 LYS A O 1
ATOM 798 N N . THR A 1 102 ? -4.740 2.510 -6.002 1.00 35.41 102 THR A N 1
ATOM 799 C CA . THR A 1 102 ? -6.121 2.169 -5.650 1.00 35.41 102 THR A CA 1
ATOM 800 C C . THR A 1 102 ? -7.021 2.671 -6.773 1.00 35.41 102 THR A C 1
ATOM 802 O O . THR A 1 102 ? -6.743 3.712 -7.371 1.00 35.41 102 THR A O 1
ATOM 805 N N . ASN A 1 103 ? -8.110 1.956 -7.052 1.00 33.25 103 ASN A N 1
ATOM 806 C CA . ASN A 1 103 ? -9.150 2.479 -7.937 1.00 33.25 103 ASN A CA 1
ATOM 807 C C . ASN A 1 103 ? -10.062 3.486 -7.208 1.00 33.25 103 ASN A C 1
ATOM 809 O O . ASN A 1 103 ? -10.586 4.373 -7.866 1.00 33.25 103 ASN A O 1
ATOM 813 N N . ASP A 1 104 ? -10.167 3.425 -5.867 1.00 32.59 104 ASP A N 1
ATOM 814 C CA . ASP A 1 104 ? -11.206 4.157 -5.115 1.00 32.59 104 ASP A CA 1
ATOM 815 C C . ASP A 1 104 ? -10.762 4.728 -3.742 1.00 32.59 104 ASP A C 1
ATOM 817 O O . ASP A 1 104 ? -11.587 4.912 -2.849 1.00 32.59 104 ASP A O 1
ATOM 821 N N . GLY A 1 105 ? -9.472 5.014 -3.504 1.00 35.94 105 GLY A N 1
ATOM 822 C CA . GLY A 1 105 ? -9.062 5.616 -2.219 1.00 35.94 105 GLY A CA 1
ATOM 823 C C . GLY A 1 105 ? -7.677 6.251 -2.205 1.00 35.94 105 GLY A C 1
ATOM 824 O O . GLY A 1 105 ? -6.701 5.623 -2.580 1.00 35.94 105 GLY A O 1
ATOM 825 N N . PHE A 1 106 ? -7.544 7.493 -1.753 1.00 36.59 106 PHE A N 1
ATOM 826 C CA . PHE A 1 106 ? -6.241 8.162 -1.708 1.00 36.59 106 PHE A CA 1
ATOM 827 C C . PHE A 1 106 ? -5.367 7.578 -0.584 1.00 36.59 106 PHE A C 1
ATOM 829 O O . PHE A 1 106 ? -5.713 7.666 0.595 1.00 36.59 106 PHE A O 1
ATOM 836 N N . VAL A 1 107 ? -4.221 6.995 -0.954 1.00 44.28 107 VAL A N 1
ATOM 837 C CA . VAL A 1 107 ? -3.165 6.585 -0.017 1.00 44.28 107 VAL A CA 1
ATOM 838 C C . VAL A 1 107 ? -2.126 7.691 0.035 1.00 44.28 107 VAL A C 1
ATOM 840 O O . VAL A 1 107 ? -1.506 8.015 -0.979 1.00 44.28 107 VAL A O 1
ATOM 843 N N . LEU A 1 108 ? -1.923 8.268 1.215 1.00 45.53 108 LEU A N 1
ATOM 844 C CA . LEU A 1 108 ? -0.968 9.348 1.420 1.00 45.53 108 LEU A CA 1
ATOM 845 C C . LEU A 1 108 ? 0.095 8.884 2.426 1.00 45.53 108 LEU A C 1
ATOM 847 O O . LEU A 1 108 ? -0.169 8.628 3.603 1.00 45.53 108 LEU A O 1
ATOM 851 N N . ASN A 1 109 ? 1.326 8.729 1.934 1.00 46.72 109 ASN A N 1
ATOM 852 C CA . ASN A 1 109 ? 2.498 8.403 2.747 1.00 46.72 109 ASN A CA 1
ATOM 853 C C . ASN A 1 109 ? 3.042 9.689 3.377 1.00 46.72 109 ASN A C 1
ATOM 855 O O . ASN A 1 109 ? 3.998 10.267 2.865 1.00 46.72 109 ASN A O 1
ATOM 859 N N . THR A 1 110 ? 2.434 10.174 4.456 1.00 48.47 110 THR A N 1
ATOM 860 C CA . THR A 1 110 ? 2.877 11.423 5.089 1.00 48.47 110 THR A CA 1
ATOM 861 C C . THR A 1 110 ? 2.760 11.379 6.608 1.00 48.47 110 THR A C 1
ATOM 863 O O . THR A 1 110 ? 1.827 11.930 7.167 1.00 48.47 110 THR A O 1
ATOM 866 N N . VAL A 1 111 ? 3.756 10.785 7.276 1.00 48.66 111 VAL A N 1
ATOM 867 C CA . VAL A 1 111 ? 4.476 11.427 8.395 1.00 48.66 111 VAL A CA 1
ATOM 868 C C . VAL A 1 111 ? 5.890 10.834 8.466 1.00 48.66 111 VAL A C 1
ATOM 870 O O . VAL A 1 111 ? 6.049 9.711 8.939 1.00 48.66 111 VAL A O 1
ATOM 873 N N . GLU A 1 112 ? 6.897 11.541 7.936 1.00 47.50 112 GLU A N 1
ATOM 874 C CA . GLU A 1 112 ? 8.347 11.264 8.101 1.00 47.50 112 GLU A CA 1
ATOM 875 C C . GLU A 1 112 ? 8.760 9.769 8.104 1.00 47.50 112 GLU A C 1
ATOM 877 O O . GLU A 1 112 ? 9.576 9.319 8.906 1.00 47.50 112 GLU A O 1
ATOM 882 N N . GLY A 1 113 ? 8.165 8.962 7.216 1.00 56.66 113 GLY A N 1
ATOM 883 C CA . GLY A 1 113 ? 8.474 7.534 7.068 1.00 56.66 113 GLY A CA 1
ATOM 884 C C . GLY A 1 113 ? 7.985 6.603 8.189 1.00 56.66 113 GLY A C 1
ATOM 885 O O . GLY A 1 113 ? 8.319 5.422 8.148 1.00 56.66 113 GLY A O 1
ATOM 886 N N . SER A 1 114 ? 7.201 7.089 9.160 1.00 66.50 114 SER A N 1
ATOM 887 C CA . SER A 1 114 ? 6.754 6.302 10.328 1.00 66.50 114 SER A CA 1
ATOM 888 C C . SER A 1 114 ? 5.260 5.958 10.329 1.00 66.50 114 SER A C 1
ATOM 890 O O . SER A 1 114 ? 4.868 4.952 10.919 1.00 66.50 114 SER A O 1
ATOM 892 N N . PHE A 1 115 ? 4.419 6.753 9.659 1.00 74.75 115 PHE A N 1
ATOM 893 C CA . PHE A 1 115 ? 2.973 6.521 9.572 1.00 74.75 115 PHE A CA 1
ATOM 894 C C . PHE A 1 115 ? 2.446 6.711 8.147 1.00 74.75 115 PHE A C 1
ATOM 896 O O . PHE A 1 115 ? 2.967 7.514 7.371 1.00 74.75 115 PHE A O 1
ATOM 903 N N . ARG A 1 116 ? 1.382 5.971 7.827 1.00 77.62 116 ARG A N 1
ATOM 904 C CA . ARG A 1 116 ? 0.598 6.070 6.594 1.00 77.62 116 ARG A CA 1
ATOM 905 C C . ARG A 1 116 ? -0.822 6.498 6.931 1.00 77.62 116 ARG A C 1
ATOM 907 O O . ARG A 1 116 ? -1.405 5.983 7.886 1.00 77.62 116 ARG A O 1
ATOM 914 N N . ILE A 1 117 ? -1.358 7.406 6.120 1.00 78.81 117 ILE A N 1
ATOM 915 C CA . ILE A 1 117 ? -2.716 7.924 6.237 1.00 78.81 117 ILE A CA 1
ATOM 916 C C . ILE A 1 117 ? -3.514 7.420 5.035 1.00 78.81 117 ILE A C 1
ATOM 918 O O . ILE A 1 117 ? -3.136 7.642 3.883 1.00 78.81 117 ILE A O 1
ATOM 922 N N . ASN A 1 118 ? -4.620 6.739 5.308 1.00 80.12 118 ASN A N 1
ATOM 923 C CA . ASN A 1 118 ? -5.549 6.252 4.296 1.00 80.12 118 ASN A CA 1
ATOM 924 C C . ASN A 1 118 ? -6.896 6.948 4.486 1.00 80.12 118 ASN A C 1
ATOM 926 O O . ASN A 1 118 ? -7.423 6.971 5.598 1.00 80.12 118 ASN A O 1
ATOM 930 N N . LEU A 1 119 ? -7.458 7.498 3.413 1.00 80.81 119 LEU A N 1
ATOM 931 C CA . LEU A 1 119 ? -8.816 8.040 3.416 1.00 80.81 119 LEU A CA 1
ATOM 932 C C . LEU A 1 119 ? -9.751 7.000 2.810 1.00 80.81 119 LEU A C 1
ATOM 934 O O . LEU A 1 119 ? -9.548 6.573 1.672 1.00 80.81 119 LEU A O 1
ATOM 938 N N . VAL A 1 120 ? -10.748 6.575 3.578 1.00 82.19 120 VAL A N 1
ATOM 939 C CA . VAL A 1 120 ? -11.637 5.470 3.210 1.00 82.19 120 VAL A CA 1
ATOM 940 C C . VAL A 1 120 ? -13.086 5.800 3.540 1.00 82.19 120 VAL A C 1
ATOM 942 O O . VAL A 1 120 ? -13.372 6.636 4.395 1.00 82.19 120 VAL A O 1
ATOM 945 N N . VAL A 1 121 ? -14.027 5.137 2.875 1.00 85.81 121 VAL A N 1
ATOM 946 C CA . VAL A 1 121 ? -15.448 5.279 3.212 1.00 85.81 121 VAL A CA 1
ATOM 947 C C . VAL A 1 121 ? -15.736 4.673 4.596 1.00 85.81 121 VAL A C 1
ATOM 949 O O . VAL A 1 121 ? -15.110 3.682 4.972 1.00 85.81 121 VAL A O 1
ATOM 952 N N . PRO A 1 122 ? -16.644 5.238 5.400 1.00 88.94 122 PRO A N 1
ATOM 953 C CA . PRO A 1 122 ? -17.007 4.641 6.682 1.00 88.94 122 PRO A CA 1
ATOM 954 C C . PRO A 1 122 ? -17.748 3.310 6.494 1.00 88.94 122 PRO A C 1
ATOM 956 O O . PRO A 1 122 ? -18.451 3.113 5.504 1.00 88.94 122 PRO A O 1
ATOM 959 N N . GLY A 1 123 ? -17.611 2.398 7.458 1.00 89.56 123 GLY A N 1
ATOM 960 C CA . GLY A 1 123 ? -18.254 1.086 7.427 1.00 89.56 123 GLY A CA 1
ATOM 961 C C . GLY A 1 123 ? -17.438 -0.017 8.099 1.00 89.56 123 GLY A C 1
ATOM 962 O O . GLY A 1 123 ? -16.479 0.242 8.829 1.00 89.56 123 GLY A O 1
ATOM 963 N N . THR A 1 124 ? -17.846 -1.260 7.851 1.00 90.75 124 THR A N 1
ATOM 964 C CA . THR A 1 124 ? -17.200 -2.464 8.383 1.00 90.75 124 THR A CA 1
ATOM 965 C C . THR A 1 124 ? -16.240 -3.037 7.349 1.00 90.75 124 THR A C 1
ATOM 967 O O . THR A 1 124 ? -16.656 -3.462 6.275 1.00 90.75 124 THR A O 1
ATOM 970 N N . TYR A 1 125 ? -14.959 -3.090 7.691 1.00 89.06 125 TYR A N 1
ATOM 971 C CA . TYR A 1 125 ? -13.892 -3.648 6.873 1.00 89.06 125 TYR A CA 1
ATOM 972 C C . TYR A 1 125 ? -13.476 -5.013 7.397 1.00 89.06 125 TYR A C 1
ATOM 974 O O . TYR A 1 125 ? -13.227 -5.182 8.590 1.00 89.06 125 TYR A O 1
ATOM 982 N N . ARG A 1 126 ? -13.346 -5.980 6.494 1.00 87.94 126 ARG A N 1
ATOM 983 C CA . ARG A 1 126 ? -12.923 -7.350 6.786 1.00 87.94 126 ARG A CA 1
ATOM 984 C C . ARG A 1 126 ? -11.553 -7.604 6.185 1.00 87.94 126 ARG A C 1
ATOM 986 O O . ARG A 1 126 ? -11.350 -7.373 4.997 1.00 87.94 126 ARG A O 1
ATOM 993 N N . LEU A 1 127 ? -10.622 -8.115 6.979 1.00 85.88 127 LEU A N 1
ATOM 994 C CA . LEU A 1 127 ? -9.355 -8.626 6.469 1.00 85.88 127 LEU A CA 1
ATOM 995 C C . LEU A 1 127 ? -9.632 -9.929 5.711 1.00 85.88 127 LEU A C 1
ATOM 997 O O . LEU A 1 127 ? -9.954 -10.946 6.331 1.00 85.88 127 LEU A O 1
ATOM 1001 N N . GLN A 1 128 ? -9.533 -9.873 4.383 1.00 83.31 128 GLN A N 1
ATOM 1002 C CA . GLN A 1 128 ? -9.916 -10.973 3.490 1.00 83.31 128 GLN A CA 1
ATOM 1003 C C . GLN A 1 128 ? -8.751 -11.557 2.697 1.00 83.31 128 GLN A C 1
ATOM 1005 O O . GLN A 1 128 ? -8.865 -12.655 2.155 1.00 83.31 128 GLN A O 1
ATOM 1010 N N . SER A 1 129 ? -7.630 -10.843 2.591 1.00 84.94 129 SER A N 1
ATOM 1011 C CA . SER A 1 129 ? -6.495 -11.359 1.837 1.00 84.94 129 SER A CA 1
ATOM 1012 C C . SER A 1 129 ? -5.149 -10.829 2.297 1.00 84.94 129 SER A C 1
ATOM 1014 O O . SER A 1 129 ? -5.038 -9.781 2.934 1.00 84.94 129 SER A O 1
ATOM 1016 N N . VAL A 1 130 ? -4.112 -11.572 1.934 1.00 82.25 130 VAL A N 1
ATOM 1017 C CA . VAL A 1 130 ? -2.724 -11.115 1.925 1.00 82.25 130 VAL A CA 1
ATOM 1018 C C . VAL A 1 130 ? -2.204 -11.286 0.512 1.00 82.25 130 VAL A C 1
ATOM 1020 O O . VAL A 1 130 ? -2.321 -12.374 -0.049 1.00 82.25 130 VAL A O 1
ATOM 1023 N N . MET A 1 131 ? -1.622 -10.229 -0.042 1.00 82.62 131 MET A N 1
ATOM 1024 C CA . MET A 1 131 ? -0.943 -10.257 -1.330 1.00 82.62 131 MET A CA 1
ATOM 1025 C C . MET A 1 131 ? 0.561 -10.109 -1.124 1.00 82.62 131 MET A C 1
ATOM 1027 O O . MET A 1 131 ? 1.011 -9.298 -0.316 1.00 82.62 131 MET A O 1
ATOM 1031 N N . GLN A 1 132 ? 1.332 -10.893 -1.861 1.00 79.69 132 GLN A N 1
ATOM 1032 C CA . GLN A 1 132 ? 2.782 -10.912 -1.825 1.00 79.69 132 GLN A CA 1
ATOM 1033 C C . GLN A 1 132 ? 3.324 -10.852 -3.242 1.00 79.69 132 GLN A C 1
ATOM 1035 O O . GLN A 1 132 ? 2.880 -11.606 -4.102 1.00 79.69 132 GLN A O 1
ATOM 1040 N N . GLU A 1 133 ? 4.291 -9.985 -3.478 1.00 79.88 133 GLU A N 1
ATOM 1041 C CA . GLU A 1 133 ? 5.047 -9.958 -4.727 1.00 79.88 133 GLU A CA 1
ATOM 1042 C C . GLU A 1 133 ? 6.348 -10.711 -4.475 1.00 79.88 133 GLU A C 1
ATOM 1044 O O . GLU A 1 133 ? 7.022 -10.408 -3.501 1.00 79.88 133 GLU A O 1
ATOM 1049 N N . HIS A 1 134 ? 6.690 -11.687 -5.308 1.00 79.56 134 HIS A N 1
ATOM 1050 C CA . HIS A 1 134 ? 7.949 -12.428 -5.258 1.00 79.56 134 HIS A CA 1
ATOM 1051 C C . HIS A 1 134 ? 8.727 -12.111 -6.525 1.00 79.56 134 HIS A C 1
ATOM 1053 O O . HIS A 1 134 ? 8.305 -12.461 -7.628 1.00 79.56 134 HIS A O 1
ATOM 1059 N N . HIS A 1 135 ? 9.847 -11.422 -6.374 1.00 77.06 135 HIS A N 1
ATOM 1060 C CA . HIS A 1 135 ? 10.728 -11.071 -7.475 1.00 77.06 135 HIS A CA 1
ATOM 1061 C C . HIS A 1 135 ? 11.623 -12.274 -7.798 1.00 77.06 135 HIS A C 1
ATOM 1063 O O . HIS A 1 135 ? 11.960 -13.062 -6.912 1.00 77.06 135 HIS A O 1
ATOM 1069 N N . TYR A 1 136 ? 12.002 -12.437 -9.066 1.00 78.56 136 TYR A N 1
ATOM 1070 C CA . TYR A 1 136 ? 12.892 -13.516 -9.519 1.00 78.56 136 TYR A CA 1
ATOM 1071 C C . TYR A 1 136 ? 12.361 -14.934 -9.237 1.00 78.56 136 TYR A C 1
ATOM 1073 O O . TYR A 1 136 ? 13.132 -15.858 -8.979 1.00 78.56 136 TYR A O 1
ATOM 1081 N N . SER A 1 137 ? 11.038 -15.106 -9.260 1.00 78.25 137 SER A N 1
ATOM 1082 C CA . SER A 1 137 ? 10.358 -16.381 -9.008 1.00 78.25 137 SER A CA 1
ATOM 1083 C C . SER A 1 137 ? 9.448 -16.746 -10.178 1.00 78.25 137 SER A C 1
ATOM 1085 O O . SER A 1 137 ? 8.866 -15.864 -10.803 1.00 78.25 137 SER A O 1
ATOM 1087 N N . ASP A 1 138 ? 9.289 -18.042 -10.444 1.00 76.25 138 ASP A N 1
ATOM 1088 C CA . ASP A 1 138 ? 8.396 -18.565 -11.481 1.00 76.25 138 ASP A CA 1
ATOM 1089 C C . ASP A 1 138 ? 7.607 -19.793 -10.993 1.00 76.25 138 ASP A C 1
ATOM 1091 O O . ASP A 1 138 ? 7.853 -20.314 -9.899 1.00 76.25 138 ASP A O 1
ATOM 1095 N N . THR A 1 139 ? 6.639 -20.263 -11.791 1.00 72.12 139 THR A N 1
ATOM 1096 C CA . THR A 1 139 ? 5.887 -21.490 -11.473 1.00 72.12 139 THR A CA 1
ATOM 1097 C C . THR A 1 139 ? 6.371 -22.730 -12.231 1.00 72.12 139 THR A C 1
ATOM 1099 O O . THR A 1 139 ? 5.715 -23.773 -12.163 1.00 72.12 139 THR A O 1
ATOM 1102 N N . HIS A 1 140 ? 7.524 -22.685 -12.918 1.00 70.12 140 HIS A N 1
ATOM 1103 C CA . HIS A 1 140 ? 7.977 -23.770 -13.807 1.00 70.12 140 HIS A CA 1
ATOM 1104 C C . HIS A 1 140 ? 8.158 -25.111 -13.082 1.00 70.12 140 HIS A C 1
ATOM 1106 O O . HIS A 1 140 ? 7.926 -26.168 -13.666 1.00 70.12 140 HIS A O 1
ATOM 1112 N N . ASN A 1 141 ? 8.524 -25.075 -11.798 1.00 68.00 141 ASN A N 1
ATOM 1113 C CA . ASN A 1 141 ? 8.742 -26.270 -10.977 1.00 68.00 141 ASN A CA 1
ATOM 1114 C C . ASN A 1 141 ? 7.495 -26.735 -10.200 1.00 68.00 141 ASN A C 1
ATOM 1116 O O . ASN A 1 141 ? 7.585 -27.648 -9.375 1.00 68.00 141 ASN A O 1
ATOM 1120 N N . MET A 1 142 ? 6.329 -26.121 -10.418 1.00 75.12 142 MET A N 1
ATOM 1121 C CA . MET A 1 142 ? 5.102 -26.521 -9.732 1.00 75.12 142 MET A CA 1
ATOM 1122 C C . MET A 1 142 ? 4.480 -27.759 -10.379 1.00 75.12 142 MET A C 1
ATOM 1124 O O . MET A 1 142 ? 4.280 -27.831 -11.589 1.00 75.12 142 MET A O 1
ATOM 1128 N N . THR A 1 143 ? 4.112 -28.738 -9.550 1.00 75.88 143 THR A N 1
ATOM 1129 C CA . THR A 1 143 ? 3.259 -29.845 -9.995 1.00 75.88 143 THR A CA 1
ATOM 1130 C C . THR A 1 143 ? 1.822 -29.346 -10.070 1.00 75.88 143 THR A C 1
ATOM 1132 O O . THR A 1 143 ? 1.269 -28.918 -9.061 1.00 75.88 143 THR A O 1
ATOM 1135 N N . LEU A 1 144 ? 1.229 -29.391 -11.263 1.00 81.06 144 LEU A N 1
ATOM 1136 C CA . LEU A 1 144 ? -0.136 -28.933 -11.500 1.00 81.06 144 LEU A CA 1
ATOM 1137 C C . LEU A 1 144 ? -1.046 -30.128 -11.750 1.00 81.06 144 LEU A C 1
ATOM 1139 O O . LEU A 1 144 ? -0.759 -30.988 -12.586 1.00 81.06 144 LEU A O 1
ATOM 1143 N N . THR A 1 145 ? -2.155 -30.176 -11.029 1.00 78.12 145 THR A N 1
ATOM 1144 C CA . THR A 1 145 ? -3.195 -31.181 -11.187 1.00 78.12 145 THR A CA 1
ATOM 1145 C C . THR A 1 145 ? -4.303 -30.673 -12.104 1.00 78.12 145 THR A C 1
ATOM 1147 O O . THR A 1 145 ? -4.443 -29.480 -12.379 1.00 78.12 145 THR A O 1
ATOM 1150 N N . ARG A 1 146 ? -5.089 -31.612 -12.646 1.00 66.81 146 ARG A N 1
ATOM 1151 C CA . ARG A 1 146 ? -6.182 -31.296 -13.579 1.00 66.81 146 ARG A CA 1
ATOM 1152 C C . ARG A 1 146 ? -7.396 -30.679 -12.880 1.00 66.81 146 ARG A C 1
ATOM 1154 O O . ARG A 1 146 ? -8.138 -29.940 -13.512 1.00 66.81 146 ARG A O 1
ATOM 1161 N N . ASN A 1 147 ? -7.587 -30.999 -11.601 1.00 66.69 147 ASN A N 1
ATOM 1162 C CA . ASN A 1 147 ? -8.730 -30.582 -10.799 1.00 66.69 147 ASN A CA 1
ATOM 1163 C C . ASN A 1 147 ? -8.228 -29.985 -9.485 1.00 66.69 147 ASN A C 1
ATOM 1165 O O . ASN A 1 147 ? -7.380 -30.591 -8.830 1.00 66.69 147 ASN A O 1
ATOM 1169 N N . GLN A 1 148 ? -8.806 -28.861 -9.062 1.00 66.81 148 GLN A N 1
ATOM 1170 C CA . GLN A 1 148 ? -8.611 -28.379 -7.698 1.00 66.81 148 GLN A CA 1
ATOM 1171 C C . GLN A 1 148 ? -9.202 -29.398 -6.721 1.00 66.81 148 GLN A C 1
ATOM 1173 O O . GLN A 1 148 ? -10.395 -29.700 -6.769 1.00 66.81 148 GLN A O 1
ATOM 1178 N N . GLY A 1 149 ? -8.364 -29.946 -5.842 1.00 63.62 149 GLY A N 1
ATOM 1179 C CA . GLY A 1 149 ? -8.837 -30.739 -4.709 1.00 63.62 149 GLY A CA 1
ATOM 1180 C C . GLY A 1 149 ? -9.679 -29.891 -3.746 1.00 63.62 149 GLY A C 1
ATOM 1181 O O . GLY A 1 149 ? -9.629 -28.662 -3.774 1.00 63.62 149 GLY A O 1
ATOM 1182 N N . ALA A 1 150 ? -10.454 -30.543 -2.881 1.00 71.00 150 ALA A N 1
ATOM 1183 C CA . ALA A 1 150 ? -11.185 -29.891 -1.792 1.00 71.00 150 ALA A CA 1
ATOM 1184 C C . ALA A 1 150 ? -10.388 -29.971 -0.475 1.00 71.00 150 ALA A C 1
ATOM 1186 O O . ALA A 1 150 ? -9.484 -30.791 -0.350 1.00 71.00 150 ALA A O 1
ATOM 1187 N N . GLY A 1 151 ? -10.745 -29.151 0.521 1.00 75.50 151 GLY A N 1
ATOM 1188 C CA . GLY A 1 151 ? -10.253 -29.309 1.902 1.00 75.50 151 GLY A CA 1
ATOM 1189 C C . GLY A 1 151 ? -9.392 -28.175 2.466 1.00 75.50 151 GLY A C 1
ATOM 1190 O O . GLY A 1 151 ? -9.063 -28.216 3.645 1.00 75.50 151 GLY A O 1
ATOM 1191 N N . GLY A 1 152 ? -9.063 -27.140 1.686 1.00 83.44 152 GLY A N 1
ATOM 1192 C CA . GLY A 1 152 ? -8.376 -25.956 2.219 1.00 83.44 152 GLY A CA 1
ATOM 1193 C C . GLY A 1 152 ? -9.289 -25.013 3.004 1.00 83.44 152 GLY A C 1
ATOM 1194 O O . GLY A 1 152 ? -10.515 -25.050 2.861 1.00 83.44 152 GLY A O 1
ATOM 1195 N N . ILE A 1 153 ? -8.684 -24.100 3.765 1.00 87.31 153 ILE A N 1
ATOM 1196 C CA . ILE A 1 153 ? -9.357 -22.989 4.465 1.00 87.31 153 ILE A CA 1
ATOM 1197 C C . ILE A 1 153 ? -9.648 -21.787 3.550 1.00 87.31 153 ILE A C 1
ATOM 1199 O O . ILE A 1 153 ? -10.224 -20.794 3.992 1.00 87.31 153 ILE A O 1
ATOM 1203 N N . GLY A 1 154 ? -9.254 -21.851 2.276 1.00 90.06 154 GLY A N 1
ATOM 1204 C CA . GLY A 1 154 ? -9.279 -20.721 1.350 1.00 90.06 154 GLY A CA 1
ATOM 1205 C C . GLY A 1 154 ? -8.651 -21.032 -0.001 1.00 90.06 154 GLY A C 1
ATOM 1206 O O . GLY A 1 154 ? -8.416 -22.194 -0.335 1.00 90.06 154 GLY A O 1
ATOM 1207 N N . ILE A 1 155 ? -8.358 -19.973 -0.748 1.00 90.00 155 ILE A N 1
ATOM 1208 C CA . ILE A 1 155 ? -7.686 -20.013 -2.048 1.00 90.00 155 ILE A CA 1
ATOM 1209 C C . ILE A 1 155 ? -6.286 -19.414 -1.901 1.00 90.00 155 ILE A C 1
ATOM 1211 O O . ILE A 1 155 ? -6.106 -18.391 -1.241 1.00 90.00 155 ILE A O 1
ATOM 1215 N N . TYR A 1 156 ? -5.305 -20.057 -2.522 1.00 89.88 156 TYR A N 1
ATOM 1216 C CA . TYR A 1 156 ? -3.955 -19.546 -2.707 1.00 89.88 156 TYR A CA 1
ATOM 1217 C C . TYR A 1 156 ? -3.733 -19.341 -4.205 1.00 89.88 156 TYR A C 1
ATOM 1219 O O . TYR A 1 156 ? -3.593 -20.301 -4.961 1.00 89.88 156 TYR A O 1
ATOM 1227 N N . GLU A 1 157 ? -3.795 -18.090 -4.640 1.00 90.44 157 GLU A N 1
ATOM 1228 C CA . GLU A 1 157 ? -3.692 -17.685 -6.040 1.00 90.44 157 GLU A CA 1
ATOM 1229 C C . GLU A 1 157 ? -2.257 -17.256 -6.339 1.00 90.44 157 GLU A C 1
ATOM 1231 O O . GLU A 1 157 ? -1.673 -16.496 -5.575 1.00 90.44 157 GLU A O 1
ATOM 1236 N N . ILE A 1 158 ? -1.691 -17.735 -7.438 1.00 89.94 158 ILE A N 1
ATOM 1237 C CA . ILE A 1 158 ? -0.353 -17.398 -7.914 1.00 89.94 158 ILE A CA 1
ATOM 1238 C C . ILE A 1 158 ? -0.509 -16.901 -9.344 1.00 89.94 158 ILE A C 1
ATOM 1240 O O . ILE A 1 158 ? -0.924 -17.650 -10.228 1.00 89.94 158 ILE A O 1
ATOM 1244 N N . ASN A 1 159 ? -0.173 -15.639 -9.566 1.00 90.25 159 ASN A N 1
ATOM 1245 C CA . ASN A 1 159 ? -0.178 -15.018 -10.878 1.00 90.25 159 ASN A CA 1
ATOM 1246 C C . ASN A 1 159 ? 1.263 -14.776 -11.313 1.00 90.25 159 ASN A C 1
ATOM 1248 O O . ASN A 1 159 ? 1.999 -14.057 -10.640 1.00 90.25 159 ASN A O 1
ATOM 1252 N N . GLU A 1 160 ? 1.658 -15.367 -12.434 1.00 87.94 160 GLU A N 1
ATOM 1253 C CA . GLU A 1 160 ? 2.918 -15.033 -13.089 1.00 87.94 160 GLU A CA 1
ATOM 1254 C C . GLU A 1 160 ? 2.833 -13.613 -13.640 1.00 87.94 160 GLU A C 1
ATOM 1256 O O . GLU A 1 160 ? 1.859 -13.232 -14.290 1.00 87.94 160 GLU A O 1
ATOM 1261 N N . THR A 1 161 ? 3.852 -12.818 -13.351 1.00 88.31 161 THR A N 1
ATOM 1262 C CA . THR A 1 161 ? 3.966 -11.434 -13.796 1.00 88.31 161 THR A CA 1
ATOM 1263 C C . THR A 1 161 ? 5.421 -11.129 -14.115 1.00 88.31 161 THR A C 1
ATOM 1265 O O . THR A 1 161 ? 6.319 -11.923 -13.843 1.00 88.31 161 THR A O 1
ATOM 1268 N N . ALA A 1 162 ? 5.662 -9.937 -14.639 1.00 84.94 162 ALA A N 1
ATOM 1269 C CA . ALA A 1 162 ? 6.990 -9.372 -14.687 1.00 84.94 162 ALA A CA 1
ATOM 1270 C C . ALA A 1 162 ? 7.035 -8.015 -13.979 1.00 84.94 162 ALA A C 1
ATOM 1272 O O . ALA A 1 162 ? 6.057 -7.262 -13.953 1.00 84.94 162 ALA A O 1
ATOM 1273 N N . PHE A 1 163 ? 8.187 -7.712 -13.395 1.00 79.88 163 PHE A N 1
ATOM 1274 C CA . PHE A 1 163 ? 8.495 -6.452 -12.741 1.00 79.88 163 PHE A CA 1
ATOM 1275 C C . PHE A 1 163 ? 9.574 -5.721 -13.537 1.00 79.88 163 PHE A C 1
ATOM 1277 O O . PHE A 1 163 ? 10.523 -6.331 -14.026 1.00 79.88 163 PHE A O 1
ATOM 1284 N N . VAL A 1 164 ? 9.445 -4.398 -13.660 1.00 77.88 164 VAL A N 1
ATOM 1285 C CA . VAL A 1 164 ? 10.491 -3.562 -14.258 1.00 77.88 164 VAL A CA 1
ATOM 1286 C C . VAL A 1 164 ? 11.400 -3.048 -13.152 1.00 77.88 164 VAL A C 1
ATOM 1288 O O . VAL A 1 164 ? 10.979 -2.273 -12.290 1.00 77.88 164 VAL A O 1
ATOM 1291 N N . GLU A 1 165 ? 12.656 -3.467 -13.196 1.00 76.94 165 GLU A N 1
ATOM 1292 C CA . GLU A 1 165 ? 13.716 -2.974 -12.331 1.00 76.94 165 GLU A CA 1
ATOM 1293 C C . GLU A 1 165 ? 14.512 -1.898 -13.053 1.00 76.94 165 GLU A C 1
ATOM 1295 O O . GLU A 1 165 ? 14.975 -2.090 -14.177 1.00 76.94 165 GLU A O 1
ATOM 1300 N N . THR A 1 166 ? 14.664 -0.744 -12.411 1.00 77.88 166 THR A N 1
ATOM 1301 C CA . THR A 1 166 ? 15.474 0.341 -12.954 1.00 77.88 166 THR A CA 1
ATOM 1302 C C . THR A 1 166 ? 16.920 0.150 -12.517 1.00 77.88 166 THR A C 1
ATOM 1304 O O . THR A 1 166 ? 17.240 0.240 -11.331 1.00 77.88 166 THR A O 1
ATOM 1307 N N . GLU A 1 167 ? 17.796 -0.106 -13.479 1.00 81.12 167 GLU A N 1
ATOM 1308 C CA . GLU A 1 167 ? 19.235 -0.219 -13.276 1.00 81.12 167 GLU A CA 1
ATOM 1309 C C . GLU A 1 167 ? 19.928 1.064 -13.760 1.00 81.12 167 GLU A C 1
ATOM 1311 O O . GLU A 1 167 ? 19.597 1.612 -14.815 1.00 81.12 167 GLU A O 1
ATOM 1316 N N . THR A 1 168 ? 20.913 1.544 -12.997 1.00 84.12 168 THR A N 1
ATOM 1317 C CA . THR A 1 168 ? 21.802 2.620 -13.449 1.00 84.12 168 THR A CA 1
ATOM 1318 C C . THR A 1 168 ? 22.889 2.012 -14.326 1.00 84.12 168 THR A C 1
ATOM 1320 O O . THR A 1 168 ? 23.690 1.211 -13.848 1.00 84.12 168 THR A O 1
ATOM 1323 N N . GLU A 1 169 ? 22.937 2.408 -15.592 1.00 88.75 169 GLU A N 1
ATOM 1324 C CA . GLU A 1 169 ? 23.961 1.989 -16.547 1.00 88.75 169 GLU A CA 1
ATOM 1325 C C . GLU A 1 169 ? 24.831 3.188 -16.941 1.00 88.75 169 GLU A C 1
ATOM 1327 O O . GLU A 1 169 ? 24.322 4.287 -17.185 1.00 88.75 169 GLU A O 1
ATOM 1332 N N . GLU A 1 170 ? 26.144 2.979 -17.024 1.00 91.81 170 GLU A N 1
ATOM 1333 C CA . GLU A 1 170 ? 27.062 3.947 -17.620 1.00 91.81 170 GLU A CA 1
ATOM 1334 C C . GLU A 1 170 ? 26.980 3.877 -19.144 1.00 91.81 170 GLU A C 1
ATOM 1336 O O . GLU A 1 170 ? 27.033 2.804 -19.745 1.00 91.81 170 GLU A O 1
ATOM 1341 N N . TYR A 1 171 ? 26.877 5.031 -19.793 1.00 91.44 171 TYR A N 1
ATOM 1342 C CA . TYR A 1 171 ? 26.912 5.116 -21.243 1.00 91.44 171 TYR A CA 1
ATOM 1343 C C . TYR A 1 171 ? 27.761 6.299 -21.692 1.00 91.44 171 TYR A C 1
ATOM 1345 O O . TYR A 1 171 ? 27.827 7.343 -21.039 1.00 91.44 171 TYR A O 1
ATOM 1353 N N . TYR A 1 172 ? 28.413 6.142 -22.842 1.00 91.62 172 TYR A N 1
ATOM 1354 C CA . TYR A 1 172 ? 29.135 7.243 -23.458 1.00 91.62 172 TYR A CA 1
ATOM 1355 C C . TYR A 1 172 ? 28.147 8.133 -24.211 1.00 91.62 172 TYR A C 1
ATOM 1357 O O . TYR A 1 172 ? 27.540 7.719 -25.204 1.00 91.62 172 TYR A O 1
ATOM 1365 N N . ARG A 1 173 ? 27.973 9.367 -23.738 1.00 92.00 173 ARG A N 1
ATOM 1366 C CA . ARG A 1 173 ? 27.158 10.370 -24.417 1.00 92.00 173 ARG A CA 1
ATOM 1367 C C . ARG A 1 173 ? 28.018 11.095 -25.457 1.00 92.00 173 ARG A C 1
ATOM 1369 O O . ARG A 1 173 ? 29.029 11.688 -25.078 1.00 92.00 173 ARG A O 1
ATOM 1376 N N . PRO A 1 174 ? 27.622 11.108 -26.741 1.00 90.75 174 PRO A N 1
ATOM 1377 C CA . PRO A 1 174 ? 28.355 11.846 -27.761 1.00 90.75 174 PRO A CA 1
ATOM 1378 C C . PRO A 1 174 ? 28.241 13.361 -27.544 1.00 90.75 174 PRO A C 1
ATOM 1380 O O . PRO A 1 174 ? 27.261 13.852 -26.982 1.00 90.75 174 PRO A O 1
ATOM 1383 N N . THR A 1 175 ? 29.243 14.101 -28.020 1.00 92.62 175 THR A N 1
ATOM 1384 C CA . THR A 1 175 ? 29.211 15.569 -28.076 1.00 92.62 175 THR A CA 1
ATOM 1385 C C . THR A 1 175 ? 28.040 16.027 -28.942 1.00 92.62 175 THR A C 1
ATOM 1387 O O . THR A 1 175 ? 27.885 15.547 -30.065 1.00 92.62 175 THR A O 1
ATOM 1390 N N . SER A 1 176 ? 27.228 16.957 -28.437 1.00 91.69 176 SER A N 1
ATOM 1391 C CA . SER A 1 176 ? 26.162 17.590 -29.214 1.00 91.69 176 SER A CA 1
ATOM 1392 C C . SER A 1 176 ? 26.590 18.974 -29.680 1.00 91.69 176 SER A C 1
ATOM 1394 O O . SER A 1 176 ? 27.177 19.757 -28.927 1.00 91.69 176 SER A O 1
ATOM 1396 N N . TYR A 1 177 ? 26.261 19.278 -30.930 1.00 90.62 177 TYR A N 1
ATOM 1397 C CA . TYR A 1 177 ? 26.558 20.548 -31.575 1.00 90.62 177 TYR A CA 1
ATOM 1398 C C . TYR A 1 177 ? 25.260 21.306 -31.821 1.00 90.62 177 TYR A C 1
ATOM 1400 O O . TYR A 1 177 ? 24.217 20.708 -32.091 1.00 90.62 177 TYR A O 1
ATOM 1408 N N . LYS A 1 178 ? 25.327 22.628 -31.727 1.00 91.50 178 LYS A N 1
ATOM 1409 C CA . LYS A 1 178 ? 24.245 23.525 -32.105 1.00 91.50 178 LYS A CA 1
ATOM 1410 C C . LYS A 1 178 ? 24.776 24.527 -33.111 1.00 91.50 178 LYS A C 1
ATOM 1412 O O . LYS A 1 178 ? 25.765 25.212 -32.860 1.00 91.50 178 LYS A O 1
ATOM 1417 N N . THR A 1 179 ? 24.076 24.637 -34.228 1.00 93.00 179 THR A N 1
ATOM 1418 C CA . THR A 1 179 ? 24.346 25.658 -35.232 1.00 93.00 179 THR A CA 1
ATOM 1419 C C . THR A 1 179 ? 23.719 26.977 -34.795 1.00 93.00 179 THR A C 1
ATOM 1421 O O . THR A 1 179 ? 22.519 27.044 -34.509 1.00 93.00 179 THR A O 1
ATOM 1424 N N . VAL A 1 180 ? 24.525 28.030 -34.737 1.00 89.50 180 VAL A N 1
ATOM 1425 C CA . VAL A 1 180 ? 24.065 29.399 -34.510 1.00 89.50 180 VAL A CA 1
ATOM 1426 C C . VAL A 1 180 ? 24.210 30.166 -35.817 1.00 89.50 180 VAL A C 1
ATOM 1428 O O . VAL A 1 180 ? 25.282 30.208 -36.417 1.00 89.50 180 VAL A O 1
ATOM 1431 N N . ASN A 1 181 ? 23.106 30.754 -36.274 1.00 91.19 181 ASN A N 1
ATOM 1432 C CA . ASN A 1 181 ? 23.088 31.566 -37.482 1.00 91.19 181 ASN A CA 1
ATOM 1433 C C . ASN A 1 181 ? 23.303 33.027 -37.111 1.00 91.19 181 ASN A C 1
ATOM 1435 O O . ASN A 1 181 ? 22.555 33.595 -36.313 1.00 91.19 181 ASN A O 1
ATOM 1439 N N . HIS A 1 182 ? 24.300 33.637 -37.735 1.00 87.56 182 HIS A N 1
ATOM 1440 C CA . HIS A 1 182 ? 24.565 35.057 -37.630 1.00 87.56 182 HIS A CA 1
ATOM 1441 C C . HIS A 1 182 ? 24.117 35.741 -38.912 1.00 87.56 182 HIS A C 1
ATOM 1443 O O . HIS A 1 182 ? 24.355 35.253 -40.016 1.00 87.56 182 HIS A O 1
ATOM 1449 N N . SER A 1 183 ? 23.483 36.896 -38.760 1.00 89.31 183 SER A N 1
ATOM 1450 C CA . SER A 1 183 ? 23.168 37.785 -39.870 1.00 89.31 183 SER A CA 1
ATOM 1451 C C . SER A 1 183 ? 23.524 39.207 -39.473 1.00 89.31 183 SER A C 1
ATOM 1453 O O . SER A 1 183 ? 23.056 39.686 -38.439 1.00 89.31 183 SER A O 1
ATOM 1455 N N . TYR A 1 184 ? 24.310 39.895 -40.297 1.00 87.88 184 TYR A N 1
ATOM 1456 C CA . TYR A 1 184 ? 24.488 41.340 -40.172 1.00 87.88 184 TYR A CA 1
ATOM 1457 C C . TYR A 1 184 ? 24.231 42.026 -41.504 1.00 87.88 184 TYR A C 1
ATOM 1459 O O . TYR A 1 184 ? 24.319 41.433 -42.583 1.00 87.88 184 TYR A O 1
ATOM 1467 N N . CYS A 1 185 ? 23.900 43.305 -41.404 1.00 87.75 185 CYS A N 1
ATOM 1468 C CA . CYS A 1 185 ? 23.731 44.155 -42.560 1.00 87.75 185 CYS A CA 1
ATOM 1469 C C . CYS A 1 185 ? 25.103 44.537 -43.122 1.00 87.75 185 CYS A C 1
ATOM 1471 O O . CYS A 1 185 ? 25.841 45.284 -42.478 1.00 87.75 185 CYS A O 1
ATOM 1473 N N . SER A 1 186 ? 25.459 44.028 -44.300 1.00 89.50 186 SER A N 1
ATOM 1474 C CA . SER A 1 186 ? 26.762 44.280 -44.924 1.00 89.50 186 SER A CA 1
ATOM 1475 C C . SER A 1 186 ? 26.803 45.563 -45.750 1.00 89.50 186 SER A C 1
ATOM 1477 O O . SER A 1 186 ? 27.883 46.107 -45.968 1.00 89.50 186 SER A O 1
ATOM 1479 N N . ALA A 1 187 ? 25.643 46.087 -46.152 1.00 86.19 187 ALA A N 1
ATOM 1480 C CA . ALA A 1 187 ? 25.519 47.407 -46.761 1.00 86.19 187 ALA A CA 1
ATOM 1481 C C . ALA A 1 187 ? 24.184 48.054 -46.384 1.00 86.19 187 ALA A C 1
ATOM 1483 O O . ALA A 1 187 ? 23.144 47.399 -46.451 1.00 86.19 187 ALA A O 1
ATOM 1484 N N . SER A 1 188 ? 24.194 49.341 -46.038 1.00 87.31 188 SER A N 1
ATOM 1485 C CA . SER A 1 188 ? 22.994 50.128 -45.735 1.00 87.31 188 SER A CA 1
ATOM 1486 C C . SER A 1 188 ? 22.863 51.335 -46.663 1.00 87.31 188 SER A C 1
ATOM 1488 O O . SER A 1 188 ? 23.847 51.871 -47.176 1.00 87.31 188 SER A O 1
ATOM 1490 N N . TYR A 1 189 ? 21.627 51.774 -46.892 1.00 77.38 189 TYR A N 1
ATOM 1491 C CA . TYR A 1 189 ? 21.359 53.004 -47.627 1.00 77.38 189 TYR A CA 1
ATOM 1492 C C . TYR A 1 189 ? 21.683 54.220 -46.754 1.00 77.38 189 TYR A C 1
ATOM 1494 O O . TYR A 1 189 ? 21.126 54.377 -45.669 1.00 77.38 189 TYR A O 1
ATOM 1502 N N . VAL A 1 190 ? 22.533 55.119 -47.260 1.00 76.88 190 VAL A N 1
ATOM 1503 C CA . VAL A 1 190 ? 23.037 56.298 -46.525 1.00 76.88 190 VAL A CA 1
ATOM 1504 C C . VAL A 1 190 ? 21.914 57.222 -46.033 1.00 76.88 190 VAL A C 1
ATOM 1506 O O . VAL A 1 190 ? 22.045 57.842 -44.985 1.00 76.88 190 VAL A O 1
ATOM 1509 N N . VAL A 1 191 ? 20.801 57.305 -46.768 1.00 71.06 191 VAL A N 1
ATOM 1510 C CA . VAL A 1 191 ? 19.713 58.257 -46.480 1.00 71.06 191 VAL A CA 1
ATOM 1511 C C . VAL A 1 191 ? 18.699 57.711 -45.473 1.00 71.06 191 VAL A C 1
ATOM 1513 O O . VAL A 1 191 ? 18.224 58.455 -44.622 1.00 71.06 191 VAL A O 1
ATOM 1516 N N . SER A 1 192 ? 18.345 56.428 -45.562 1.00 76.25 192 SER A N 1
ATOM 1517 C CA . SER A 1 192 ? 17.284 55.832 -44.735 1.00 76.25 192 SER A CA 1
ATOM 1518 C C . SER A 1 192 ? 17.809 54.969 -43.591 1.00 76.25 192 SER A C 1
ATOM 1520 O O . SER A 1 192 ? 17.028 54.550 -42.742 1.00 76.25 192 SER A O 1
ATOM 1522 N N . GLY A 1 193 ? 19.103 54.634 -43.591 1.00 78.38 193 GLY A N 1
ATOM 1523 C CA . GLY A 1 193 ? 19.682 53.645 -42.681 1.00 78.38 193 GLY A CA 1
ATOM 1524 C C . GLY A 1 193 ? 19.156 52.220 -42.899 1.00 78.38 193 GLY A C 1
ATOM 1525 O O . GLY A 1 193 ? 19.572 51.304 -42.192 1.00 78.38 193 GLY A O 1
ATOM 1526 N N . ALA A 1 194 ? 18.260 52.008 -43.871 1.00 77.06 194 ALA A N 1
ATOM 1527 C CA . ALA A 1 194 ? 17.697 50.701 -44.168 1.00 77.06 194 ALA A CA 1
ATOM 1528 C C . ALA A 1 194 ? 18.775 49.776 -44.741 1.00 77.06 194 ALA A C 1
ATOM 1530 O O . ALA A 1 194 ? 19.631 50.205 -45.522 1.00 77.06 194 ALA A O 1
ATOM 1531 N N . CYS A 1 195 ? 18.725 48.499 -44.365 1.00 84.19 195 CYS A N 1
ATOM 1532 C CA . CYS A 1 195 ? 19.688 47.529 -44.858 1.00 84.19 195 CYS A CA 1
ATOM 1533 C C . CYS A 1 195 ? 19.449 47.218 -46.341 1.00 84.19 195 CYS A C 1
ATOM 1535 O O . CYS A 1 195 ? 18.359 46.792 -46.715 1.00 84.19 195 CYS A O 1
ATOM 1537 N N . ALA A 1 196 ? 20.471 47.426 -47.167 1.00 86.12 196 ALA A N 1
ATOM 1538 C CA . ALA A 1 196 ? 20.456 47.156 -48.600 1.00 86.12 196 ALA A CA 1
ATOM 1539 C C . ALA A 1 196 ? 20.909 45.723 -48.927 1.00 86.12 196 ALA A C 1
ATOM 1541 O O . ALA A 1 196 ? 20.448 45.146 -49.907 1.00 86.12 196 ALA A O 1
ATOM 1542 N N . SER A 1 197 ? 21.801 45.142 -48.115 1.00 79.62 197 SER A N 1
ATOM 1543 C CA . SER A 1 197 ? 22.292 43.772 -48.293 1.00 79.62 197 SER A CA 1
ATOM 1544 C C . SER A 1 197 ? 22.606 43.111 -46.957 1.00 79.62 197 SER A C 1
ATOM 1546 O O . SER A 1 197 ? 23.220 43.720 -46.079 1.00 79.62 197 SER A O 1
ATOM 1548 N N . TRP A 1 198 ? 22.222 41.842 -46.833 1.00 87.81 198 TRP A N 1
ATOM 1549 C CA . TRP A 1 198 ? 22.483 41.009 -45.665 1.00 87.81 198 TRP A CA 1
ATOM 1550 C C . TRP A 1 198 ? 23.553 39.975 -45.979 1.00 87.81 198 TRP A C 1
ATOM 1552 O O . TRP A 1 198 ? 23.522 39.337 -47.029 1.00 87.81 198 TRP A O 1
ATOM 1562 N N . SER A 1 199 ? 24.470 39.786 -45.037 1.00 85.69 199 SER A N 1
ATOM 1563 C CA . SER A 1 199 ? 25.400 38.663 -45.050 1.00 85.69 199 SER A CA 1
ATOM 1564 C C . SER A 1 199 ? 25.066 37.740 -43.890 1.00 85.69 199 SER A C 1
ATOM 1566 O O . SER A 1 199 ? 24.873 38.199 -42.761 1.00 85.69 199 SER A O 1
ATOM 1568 N N . SER A 1 200 ? 25.006 36.441 -44.168 1.00 89.81 200 SER A N 1
ATOM 1569 C CA . SER A 1 200 ? 24.743 35.415 -43.166 1.00 89.81 200 SER A CA 1
ATOM 1570 C C . SER A 1 200 ? 25.770 34.299 -43.234 1.00 89.81 200 SER A C 1
ATOM 1572 O O . SER A 1 200 ? 26.147 33.869 -44.323 1.00 89.81 200 SER A O 1
ATOM 1574 N N . TRP A 1 201 ? 26.171 33.800 -42.073 1.00 88.25 201 TRP A N 1
ATOM 1575 C CA . TRP A 1 201 ? 26.950 32.574 -41.938 1.00 88.25 201 TRP A CA 1
ATOM 1576 C C . TRP A 1 201 ? 26.459 31.803 -40.721 1.00 88.25 201 TRP A C 1
ATOM 1578 O O . TRP A 1 201 ? 25.803 32.345 -39.827 1.00 88.25 201 TRP A O 1
ATOM 1588 N N . SER A 1 202 ? 26.775 30.519 -40.714 1.00 89.00 202 SER A N 1
ATOM 1589 C CA . SER A 1 202 ? 26.474 29.604 -39.627 1.00 89.00 202 SER A CA 1
ATOM 1590 C C . SER A 1 202 ? 27.771 29.169 -38.964 1.00 89.00 202 SER A C 1
ATOM 1592 O O . SER A 1 202 ? 28.722 28.808 -39.659 1.00 89.00 202 SER A O 1
ATOM 1594 N N . GLU A 1 203 ? 27.791 29.159 -37.640 1.00 90.56 203 GLU A N 1
ATOM 1595 C CA . GLU A 1 203 ? 28.876 28.580 -36.852 1.00 90.56 203 GLU A CA 1
ATOM 1596 C C . GLU A 1 203 ? 28.323 27.422 -36.016 1.00 90.56 203 GLU A C 1
ATOM 1598 O O . GLU A 1 203 ? 27.236 27.517 -35.438 1.00 90.56 203 GLU A O 1
ATOM 1603 N N . GLU A 1 204 ? 29.040 26.299 -35.985 1.00 88.69 204 GLU A N 1
ATOM 1604 C CA . GLU A 1 204 ? 28.725 25.197 -35.079 1.00 88.69 204 GLU A CA 1
ATOM 1605 C C . GLU A 1 204 ? 29.450 25.397 -33.755 1.00 88.69 204 GLU A C 1
ATOM 1607 O O . GLU A 1 204 ? 30.678 25.424 -33.692 1.00 88.69 204 GLU A O 1
ATOM 1612 N N . HIS A 1 205 ? 28.678 25.473 -32.677 1.00 88.06 205 HIS A N 1
ATOM 1613 C CA . HIS A 1 205 ? 29.211 25.466 -31.327 1.00 88.06 205 HIS A CA 1
ATOM 1614 C C . HIS A 1 205 ? 28.925 24.124 -30.665 1.00 88.06 205 HIS A C 1
ATOM 1616 O O . HIS A 1 205 ? 27.868 23.524 -30.869 1.00 88.06 205 HIS A O 1
ATOM 1622 N N . VAL A 1 206 ? 29.854 23.667 -29.827 1.00 87.69 206 VAL A N 1
ATOM 1623 C CA . VAL A 1 206 ? 29.580 22.564 -28.905 1.00 87.69 206 VAL A CA 1
ATOM 1624 C C . VAL A 1 206 ? 28.531 23.050 -27.909 1.00 87.69 206 VAL A C 1
ATOM 1626 O O . VAL A 1 206 ? 28.809 23.905 -27.073 1.00 87.69 206 VAL A O 1
ATOM 1629 N N . ASP A 1 207 ? 27.322 22.511 -28.016 1.00 89.19 207 ASP A N 1
ATOM 1630 C CA . ASP A 1 207 ? 26.227 22.785 -27.083 1.00 89.19 207 ASP A CA 1
ATOM 1631 C C . ASP A 1 207 ? 26.446 22.009 -25.781 1.00 89.19 207 ASP A C 1
ATOM 1633 O O . ASP A 1 207 ? 26.260 22.522 -24.677 1.00 89.19 207 ASP A O 1
ATOM 1637 N N . ARG A 1 208 ? 26.930 20.766 -25.907 1.00 84.25 208 ARG A N 1
ATOM 1638 C CA . ARG A 1 208 ? 27.281 19.917 -24.771 1.00 84.25 208 ARG A CA 1
ATOM 1639 C C . ARG A 1 208 ? 28.443 19.002 -25.115 1.00 84.25 208 ARG A C 1
ATOM 1641 O O . ARG A 1 208 ? 28.406 18.286 -26.113 1.00 84.25 208 ARG A O 1
ATOM 1648 N N . GLN A 1 209 ? 29.464 18.998 -24.264 1.00 90.62 209 GLN A N 1
ATOM 1649 C CA . GLN A 1 209 ? 30.624 18.131 -24.439 1.00 90.62 209 GLN A CA 1
ATOM 1650 C C . GLN A 1 209 ? 30.257 16.664 -24.182 1.00 90.62 209 GLN A C 1
ATOM 1652 O O . GLN A 1 209 ? 29.498 16.361 -23.258 1.00 90.62 209 GLN A O 1
ATOM 1657 N N . GLY A 1 210 ? 30.786 15.764 -25.012 1.00 90.25 210 GLY A N 1
ATOM 1658 C CA . GLY A 1 210 ? 30.643 14.326 -24.825 1.00 90.25 210 GLY A CA 1
ATOM 1659 C C . GLY A 1 210 ? 31.422 13.825 -23.611 1.00 90.25 210 GLY A C 1
ATOM 1660 O O . GLY A 1 210 ? 32.430 14.410 -23.212 1.00 90.25 210 GLY A O 1
ATOM 1661 N N . GLY A 1 211 ? 30.954 12.731 -23.022 1.00 92.50 211 GLY A N 1
ATOM 1662 C CA . GL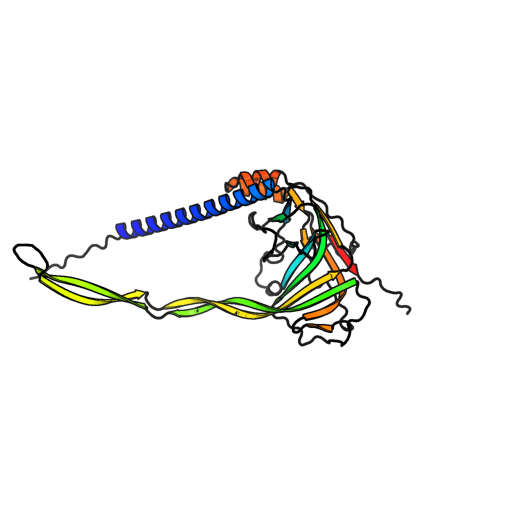Y A 1 211 ? 31.539 12.156 -21.817 1.00 92.50 211 GLY A CA 1
ATOM 1663 C C . GLY A 1 211 ? 30.757 10.953 -21.312 1.00 92.50 211 GLY A C 1
ATOM 1664 O O . GLY A 1 211 ? 29.670 10.646 -21.804 1.00 92.50 211 GLY A O 1
ATOM 1665 N N . TRP A 1 212 ? 31.327 10.270 -20.323 1.00 91.25 212 TRP A N 1
ATOM 1666 C CA . TRP A 1 212 ? 30.614 9.235 -19.586 1.00 91.25 212 TRP A CA 1
ATOM 1667 C C . TRP A 1 212 ? 29.515 9.878 -18.752 1.00 91.25 212 TRP A C 1
ATOM 1669 O O . TRP A 1 212 ? 29.764 10.829 -18.011 1.00 91.25 212 TRP A O 1
ATOM 1679 N N . ASP A 1 213 ? 28.302 9.367 -18.899 1.00 90.12 213 ASP A N 1
ATOM 1680 C CA . ASP A 1 213 ? 27.184 9.724 -18.044 1.00 90.12 213 ASP A CA 1
ATOM 1681 C C . ASP A 1 213 ? 26.436 8.452 -17.640 1.00 90.12 213 ASP A C 1
ATOM 1683 O O . ASP A 1 213 ? 26.653 7.366 -18.178 1.00 90.12 213 ASP A O 1
ATOM 1687 N N . THR A 1 214 ? 25.543 8.591 -16.678 1.00 87.38 214 THR A N 1
ATOM 1688 C CA . THR A 1 214 ? 24.667 7.522 -16.226 1.00 87.38 214 THR A CA 1
ATOM 1689 C C . THR A 1 214 ? 23.283 7.706 -16.828 1.00 87.38 214 THR A C 1
ATOM 1691 O O . THR A 1 214 ? 22.789 8.822 -17.008 1.00 87.38 214 THR A O 1
ATOM 1694 N N . ARG A 1 215 ? 22.636 6.594 -17.162 1.00 84.06 215 ARG A N 1
ATOM 1695 C CA . ARG A 1 215 ? 21.218 6.559 -17.513 1.00 84.06 215 ARG A CA 1
ATOM 1696 C C . ARG A 1 215 ? 20.516 5.496 -16.691 1.00 84.06 215 ARG A C 1
ATOM 1698 O O . ARG A 1 215 ? 21.115 4.507 -16.286 1.00 84.06 215 ARG A O 1
ATOM 1705 N N . GLN A 1 216 ? 19.230 5.710 -16.481 1.00 86.31 216 GLN A N 1
ATOM 1706 C CA . GLN A 1 216 ? 18.346 4.723 -15.886 1.00 86.31 216 GLN A CA 1
ATOM 1707 C C . GLN A 1 216 ? 17.771 3.858 -17.012 1.00 86.31 216 GLN A C 1
ATOM 1709 O O . GLN A 1 216 ? 17.186 4.392 -17.956 1.00 86.31 216 GLN A O 1
ATOM 1714 N N . VAL A 1 217 ? 17.957 2.544 -16.933 1.00 84.69 217 VAL A N 1
ATOM 1715 C CA . VAL A 1 217 ?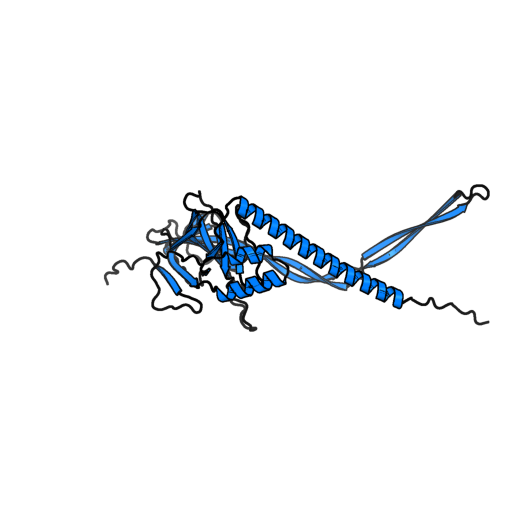 17.419 1.575 -17.895 1.00 84.69 217 VAL A CA 1
ATOM 1716 C C . VAL A 1 217 ? 16.478 0.638 -17.158 1.00 84.69 217 VAL A C 1
ATOM 1718 O O . VAL A 1 217 ? 16.854 0.041 -16.156 1.00 84.69 217 VAL A O 1
ATOM 1721 N N . GLY A 1 218 ? 15.250 0.505 -17.654 1.00 81.88 218 GLY A N 1
ATOM 1722 C CA . GLY A 1 218 ? 14.314 -0.495 -17.151 1.00 81.88 218 GLY A CA 1
ATOM 1723 C C . GLY A 1 218 ? 14.652 -1.873 -17.710 1.00 81.88 218 GLY A C 1
ATOM 1724 O O . GLY A 1 218 ? 14.804 -2.021 -18.924 1.00 81.88 218 GLY A O 1
ATOM 1725 N N . ARG A 1 219 ? 14.755 -2.879 -16.844 1.00 81.56 219 ARG A N 1
ATOM 1726 C CA . ARG A 1 219 ? 14.861 -4.289 -17.218 1.00 81.56 219 ARG A CA 1
ATOM 1727 C C . ARG A 1 219 ? 13.699 -5.067 -16.641 1.00 81.56 219 ARG A C 1
ATOM 1729 O O . ARG A 1 219 ? 13.398 -4.962 -15.459 1.00 81.56 219 ARG A O 1
ATOM 1736 N N . GLU A 1 220 ? 13.072 -5.859 -17.490 1.00 84.19 220 GLU A N 1
ATOM 1737 C CA . GLU A 1 220 ? 12.001 -6.755 -17.087 1.00 84.19 220 GLU A CA 1
ATOM 1738 C C . GLU A 1 220 ? 12.586 -7.997 -16.389 1.00 84.19 220 GLU A C 1
ATOM 1740 O O . GLU A 1 220 ? 13.647 -8.515 -16.770 1.00 84.19 220 GLU A O 1
ATOM 1745 N N . ARG A 1 221 ? 11.931 -8.419 -15.309 1.00 83.75 221 ARG A N 1
ATOM 1746 C CA . ARG A 1 221 ? 12.278 -9.574 -14.477 1.00 83.75 221 ARG A CA 1
ATOM 1747 C C . ARG A 1 221 ? 11.016 -10.355 -14.173 1.00 83.75 221 ARG A C 1
ATOM 1749 O O . ARG A 1 221 ? 10.040 -9.759 -13.726 1.00 83.75 221 ARG A O 1
ATOM 1756 N N . ASP A 1 222 ? 11.061 -11.665 -14.356 1.00 86.44 222 ASP A N 1
ATOM 1757 C CA . ASP A 1 222 ? 9.948 -12.529 -13.978 1.00 86.44 222 ASP A CA 1
ATOM 1758 C C . ASP A 1 222 ? 9.711 -12.481 -12.466 1.00 86.44 222 ASP A C 1
ATOM 1760 O O . ASP A 1 222 ? 10.632 -12.301 -11.657 1.00 86.44 222 ASP A O 1
ATOM 1764 N N . GLY A 1 223 ? 8.455 -12.643 -12.084 1.00 87.50 223 GLY A N 1
ATOM 1765 C CA . GLY A 1 223 ? 8.053 -12.728 -10.698 1.00 87.50 223 GLY A CA 1
ATOM 1766 C C . GLY A 1 223 ? 6.637 -13.259 -10.541 1.00 87.50 223 GLY A C 1
ATOM 1767 O O . GLY A 1 223 ? 5.931 -13.549 -11.505 1.00 87.50 223 GLY A O 1
ATOM 1768 N N . LEU A 1 224 ? 6.211 -13.386 -9.291 1.00 86.12 224 LEU A N 1
ATOM 1769 C CA . LEU A 1 224 ? 4.902 -13.915 -8.934 1.00 86.12 224 LEU A CA 1
ATOM 1770 C C . LEU A 1 224 ? 4.156 -12.918 -8.058 1.00 86.12 224 LEU A C 1
ATOM 1772 O O . LEU A 1 224 ? 4.725 -12.354 -7.129 1.00 86.12 224 LEU A O 1
ATOM 1776 N N . ILE A 1 225 ? 2.861 -12.759 -8.295 1.00 87.06 225 ILE A N 1
ATOM 1777 C CA . ILE A 1 225 ? 1.941 -12.157 -7.332 1.00 87.06 225 ILE A CA 1
ATOM 1778 C C . ILE A 1 225 ? 1.145 -13.289 -6.704 1.00 87.06 225 ILE A C 1
ATOM 1780 O O . ILE A 1 225 ? 0.354 -13.960 -7.363 1.00 87.06 225 ILE A O 1
ATOM 1784 N N . VAL A 1 226 ? 1.359 -13.492 -5.415 1.00 86.62 226 VAL A N 1
ATOM 1785 C CA . VAL A 1 226 ? 0.699 -14.508 -4.610 1.00 86.62 226 VAL A CA 1
ATOM 1786 C C . VAL A 1 226 ? -0.388 -13.850 -3.776 1.00 86.62 226 VAL A C 1
ATOM 1788 O O . VAL A 1 226 ? -0.104 -12.933 -3.014 1.00 86.62 226 VAL A O 1
ATOM 1791 N N . VAL A 1 227 ? -1.625 -14.335 -3.854 1.00 88.62 227 VAL A N 1
ATOM 1792 C CA . VAL A 1 227 ? -2.740 -13.851 -3.036 1.00 88.62 227 VAL A CA 1
ATOM 1793 C C . VAL A 1 227 ? -3.339 -14.998 -2.232 1.00 88.62 227 VAL A C 1
ATOM 1795 O O . VAL A 1 227 ? -3.911 -15.937 -2.777 1.00 88.62 227 VAL A O 1
ATOM 1798 N N . SER A 1 228 ? -3.237 -14.908 -0.909 1.00 88.19 228 SER A N 1
ATOM 1799 C CA . SER A 1 228 ? -3.877 -15.832 0.030 1.00 88.19 228 SER A CA 1
ATOM 1800 C C . SER A 1 228 ? -5.229 -15.269 0.462 1.00 88.19 228 SER A C 1
ATOM 1802 O O . SER A 1 228 ? -5.277 -14.171 1.012 1.00 88.19 228 SER A O 1
ATOM 1804 N N . LYS A 1 229 ? -6.315 -16.011 0.221 1.00 89.44 229 LYS A N 1
ATOM 1805 C CA . LYS A 1 229 ? -7.711 -15.612 0.472 1.00 89.44 229 LYS A CA 1
ATOM 1806 C C . LYS A 1 229 ? -8.422 -16.669 1.333 1.00 89.44 229 LYS A C 1
ATOM 1808 O O . LYS A 1 229 ? -8.966 -17.631 0.778 1.00 89.44 229 LYS A O 1
ATOM 1813 N N . PRO A 1 230 ? -8.390 -16.578 2.673 1.00 87.88 230 PRO A N 1
ATOM 1814 C CA . PRO A 1 230 ? -9.179 -17.465 3.523 1.00 87.88 230 PRO A CA 1
ATOM 1815 C C . PRO A 1 230 ? -10.680 -17.243 3.309 1.00 87.88 230 PRO A C 1
ATOM 1817 O O . PRO A 1 230 ? -11.121 -16.134 3.029 1.00 87.88 230 PRO A O 1
ATOM 1820 N N . ARG A 1 231 ? -11.484 -18.303 3.462 1.00 87.75 231 ARG A N 1
ATOM 1821 C CA . ARG A 1 231 ? -12.955 -18.204 3.366 1.00 87.75 231 ARG A CA 1
ATOM 1822 C C . ARG A 1 231 ? -13.574 -17.508 4.576 1.00 87.75 231 ARG A C 1
ATOM 1824 O O . ARG A 1 231 ? -14.684 -16.998 4.487 1.00 87.75 231 ARG A O 1
ATOM 1831 N N . GLN A 1 232 ? -12.895 -17.566 5.718 1.00 85.25 232 GLN A N 1
ATOM 1832 C CA . GLN A 1 232 ? -13.353 -16.967 6.965 1.00 85.25 232 GLN A CA 1
ATOM 1833 C C . GLN A 1 232 ? -12.732 -15.582 7.143 1.00 85.25 232 GLN A C 1
ATOM 1835 O O . GLN A 1 232 ? -11.550 -15.385 6.861 1.00 85.25 232 GLN A O 1
ATOM 1840 N N . THR A 1 233 ? -13.524 -14.644 7.662 1.00 84.44 233 THR A N 1
ATOM 1841 C CA . THR A 1 233 ? -13.045 -13.322 8.075 1.00 84.44 233 THR A CA 1
ATOM 1842 C C . THR A 1 233 ? -12.030 -13.461 9.204 1.00 84.44 233 THR A C 1
ATOM 1844 O O . THR A 1 233 ? -12.304 -14.108 10.211 1.00 84.44 233 THR A O 1
ATOM 1847 N N . LEU A 1 234 ? -10.871 -12.825 9.051 1.00 80.75 234 LEU A N 1
ATOM 1848 C CA . LEU A 1 234 ? -9.757 -12.942 9.999 1.00 80.75 234 LEU A CA 1
ATOM 1849 C C . LEU A 1 234 ? -9.768 -11.869 11.080 1.00 80.75 234 LEU A C 1
ATOM 1851 O O . LEU A 1 234 ? -9.477 -12.126 12.248 1.00 80.75 234 LEU A O 1
ATOM 1855 N N . ALA A 1 235 ? -10.050 -10.646 10.652 1.00 88.06 235 ALA A N 1
ATOM 1856 C CA . ALA A 1 235 ? -10.105 -9.473 11.491 1.00 88.06 235 ALA A CA 1
ATOM 1857 C C . ALA A 1 235 ? -11.143 -8.512 10.922 1.00 88.06 235 ALA A C 1
ATOM 1859 O O . ALA A 1 235 ? -11.329 -8.442 9.705 1.00 88.06 235 ALA A O 1
ATOM 1860 N N . THR A 1 236 ? -11.802 -7.772 11.803 1.00 89.81 236 THR A N 1
ATOM 1861 C CA . THR A 1 236 ? -12.764 -6.740 11.433 1.00 89.81 236 THR A CA 1
ATOM 1862 C C . THR A 1 236 ? -12.349 -5.402 12.032 1.00 89.81 236 THR A C 1
ATOM 1864 O O . THR A 1 236 ? -11.954 -5.327 13.197 1.00 89.81 236 THR A O 1
ATOM 1867 N N . LEU A 1 237 ? -12.454 -4.353 11.225 1.00 90.88 237 LEU A N 1
ATOM 1868 C CA . LEU A 1 237 ? -12.291 -2.955 11.601 1.00 90.88 237 LEU A CA 1
ATOM 1869 C C . LEU A 1 237 ? -13.613 -2.239 11.323 1.00 90.88 237 LEU A C 1
ATOM 1871 O O . LEU A 1 237 ? -14.181 -2.399 10.248 1.00 90.88 237 LEU A O 1
ATOM 1875 N N . ILE A 1 238 ? -14.099 -1.438 12.265 1.00 91.88 238 ILE A N 1
ATOM 1876 C CA . ILE A 1 238 ? -15.335 -0.666 12.095 1.00 91.88 238 ILE A CA 1
ATOM 1877 C C . ILE A 1 238 ? -14.976 0.813 12.160 1.00 91.88 238 ILE A C 1
ATOM 1879 O O . ILE A 1 238 ? -14.349 1.252 13.124 1.00 91.88 238 ILE A O 1
ATOM 1883 N N . LEU A 1 239 ? -15.376 1.565 11.136 1.00 90.69 239 LEU A N 1
ATOM 1884 C CA . LEU A 1 239 ? -15.090 2.989 10.999 1.00 90.69 239 LEU A CA 1
ATOM 1885 C C . LEU A 1 239 ? -16.382 3.797 10.938 1.00 90.69 239 LEU A C 1
ATOM 1887 O O . LEU A 1 239 ? -17.255 3.533 10.110 1.00 90.69 239 LEU A O 1
ATOM 1891 N N . ALA A 1 240 ? -16.482 4.808 11.793 1.00 92.12 240 ALA A N 1
ATOM 1892 C CA . ALA A 1 240 ? -17.562 5.783 11.763 1.00 92.12 240 ALA A CA 1
ATOM 1893 C C . ALA A 1 240 ? -17.271 6.916 10.753 1.00 92.12 240 ALA A C 1
ATOM 1895 O O . ALA A 1 240 ? -16.104 7.210 10.474 1.00 92.12 240 ALA A O 1
ATOM 1896 N N . PRO A 1 241 ? -18.308 7.587 10.213 1.00 90.88 241 PRO A N 1
ATOM 1897 C CA . PRO A 1 241 ? -18.130 8.756 9.350 1.00 90.88 241 PRO A CA 1
ATOM 1898 C C . PRO A 1 241 ? -17.283 9.846 10.018 1.00 90.88 241 PRO A C 1
ATOM 1900 O O . PRO A 1 241 ? -17.509 10.177 11.182 1.00 90.88 241 PRO A O 1
ATOM 1903 N N . GLY A 1 242 ? -16.303 10.392 9.291 1.00 88.62 242 GLY A N 1
ATOM 1904 C CA . GLY A 1 242 ? -15.394 11.435 9.792 1.00 88.62 242 GLY A CA 1
ATOM 1905 C C . GLY A 1 242 ? -14.430 10.992 10.904 1.00 88.62 242 GLY A C 1
ATOM 1906 O O . GLY A 1 242 ? -13.733 11.827 11.482 1.00 88.62 242 GLY A O 1
ATOM 1907 N N . GLN A 1 243 ? -14.382 9.699 11.242 1.00 91.38 243 GLN A N 1
ATOM 1908 C CA . GLN A 1 243 ? -13.507 9.197 12.297 1.00 91.38 243 GLN A CA 1
ATOM 1909 C C . GLN A 1 243 ? -12.038 9.285 11.882 1.00 91.38 243 GLN A C 1
ATOM 1911 O O . GLN A 1 243 ? -11.666 8.845 10.797 1.00 91.38 243 GLN A O 1
ATOM 1916 N N . VAL A 1 244 ? -11.191 9.773 12.789 1.00 91.50 244 VAL A N 1
ATOM 1917 C CA . VAL A 1 244 ? -9.736 9.628 12.689 1.00 91.50 244 VAL A CA 1
ATOM 1918 C C . VAL A 1 244 ? -9.331 8.430 13.547 1.00 91.50 244 VAL A C 1
ATOM 1920 O O . VAL A 1 244 ? -9.334 8.493 14.775 1.00 91.50 244 VAL A O 1
ATOM 1923 N N . ALA A 1 245 ? -9.061 7.302 12.902 1.00 90.56 245 ALA A N 1
ATOM 1924 C CA . ALA A 1 245 ? -8.766 6.025 13.531 1.00 90.56 245 ALA A CA 1
ATOM 1925 C C . ALA A 1 245 ? -7.259 5.757 13.526 1.00 90.56 245 ALA A C 1
ATOM 1927 O O . ALA A 1 245 ? -6.644 5.680 12.466 1.00 90.56 245 ALA A O 1
ATOM 1928 N N . LEU A 1 246 ? -6.669 5.555 14.701 1.00 90.81 246 LEU A N 1
ATOM 1929 C CA . LEU A 1 246 ? -5.340 4.968 14.837 1.00 90.81 246 LEU A CA 1
ATOM 1930 C C . LEU A 1 246 ? -5.500 3.448 14.932 1.00 90.81 246 LEU A C 1
ATOM 1932 O O . LEU A 1 246 ? -6.002 2.934 15.929 1.00 90.81 246 LEU A O 1
ATOM 1936 N N . MET A 1 247 ? -5.109 2.735 13.882 1.00 89.69 247 MET A N 1
ATOM 1937 C CA . MET A 1 247 ? -5.313 1.293 13.767 1.00 89.69 247 MET A CA 1
ATOM 1938 C C . MET A 1 247 ? -4.028 0.530 14.085 1.00 89.69 247 MET A C 1
ATOM 1940 O O . MET A 1 247 ? -2.934 0.924 13.665 1.00 89.69 247 MET A O 1
ATOM 1944 N N . ASP A 1 248 ? -4.174 -0.603 14.773 1.00 87.44 248 ASP A N 1
ATOM 1945 C CA . ASP A 1 248 ? -3.100 -1.585 14.900 1.00 87.44 248 ASP A CA 1
ATOM 1946 C C . ASP A 1 248 ? -2.600 -2.014 13.517 1.00 87.44 248 ASP A C 1
ATOM 1948 O O . ASP A 1 248 ? -3.360 -2.195 12.563 1.00 87.44 248 ASP A O 1
ATOM 1952 N N . THR A 1 249 ? -1.289 -2.176 13.391 1.00 82.06 249 THR A N 1
ATOM 1953 C CA . THR A 1 249 ? -0.693 -2.521 12.102 1.00 82.06 249 THR A CA 1
ATOM 1954 C C . THR A 1 249 ? -0.766 -4.020 11.895 1.00 82.06 249 THR A C 1
ATOM 1956 O O . THR A 1 249 ? -0.243 -4.790 12.699 1.00 82.06 249 THR A O 1
ATOM 1959 N N . VAL A 1 250 ? -1.403 -4.431 10.802 1.00 81.19 250 VAL A N 1
ATOM 1960 C CA . VAL A 1 250 ? -1.481 -5.834 10.399 1.00 81.19 250 VAL A CA 1
ATOM 1961 C C . VAL A 1 250 ? -0.515 -6.081 9.259 1.00 81.19 250 VAL A C 1
ATOM 1963 O O . VAL A 1 250 ? -0.569 -5.391 8.241 1.00 81.19 250 VAL A O 1
ATOM 1966 N N . PHE A 1 251 ? 0.333 -7.091 9.401 1.00 77.50 251 PHE A N 1
ATOM 1967 C CA . PHE A 1 251 ? 1.189 -7.544 8.314 1.00 77.50 251 PHE A CA 1
ATOM 1968 C C . PHE A 1 251 ? 1.315 -9.063 8.303 1.00 77.50 251 PHE A C 1
ATOM 1970 O O . PHE A 1 251 ? 1.087 -9.739 9.303 1.00 77.50 251 PHE A O 1
ATOM 1977 N N . SER A 1 252 ? 1.696 -9.613 7.156 1.00 72.94 252 SER A N 1
ATOM 1978 C CA . SER A 1 252 ? 1.963 -11.040 7.002 1.00 72.94 252 SER A CA 1
ATOM 1979 C C . SER A 1 252 ? 3.460 -11.258 6.858 1.00 72.94 252 SER A C 1
ATOM 1981 O O . SER A 1 252 ? 4.094 -10.665 5.991 1.00 72.94 252 SER A O 1
ATOM 1983 N N . ARG A 1 253 ? 4.043 -12.130 7.682 1.00 64.31 253 ARG A N 1
ATOM 1984 C CA . ARG A 1 253 ? 5.457 -12.512 7.559 1.00 64.31 253 ARG A CA 1
ATOM 1985 C C . ARG A 1 253 ? 5.584 -13.767 6.691 1.00 64.31 253 ARG A C 1
ATOM 1987 O O . ARG A 1 253 ? 4.845 -14.728 6.882 1.00 64.31 253 ARG A O 1
ATOM 1994 N N . LEU A 1 254 ? 6.527 -13.777 5.750 1.00 57.22 254 LEU A N 1
ATOM 1995 C CA . LEU A 1 254 ? 6.889 -14.998 5.023 1.00 57.22 254 LEU A CA 1
ATOM 1996 C C . LEU A 1 254 ? 7.621 -15.993 5.940 1.00 57.22 254 LEU A C 1
ATOM 1998 O O . LEU A 1 254 ? 8.347 -15.561 6.840 1.00 57.22 254 LEU A O 1
ATOM 2002 N N . PRO A 1 255 ? 7.476 -17.313 5.718 1.00 55.12 255 PRO A N 1
ATOM 2003 C CA . PRO A 1 255 ? 6.693 -17.998 4.678 1.00 55.12 255 PRO A CA 1
ATOM 2004 C C . PRO A 1 255 ? 5.285 -18.412 5.156 1.00 55.12 255 PRO A C 1
ATOM 2006 O O . PRO A 1 255 ? 4.771 -19.449 4.753 1.00 55.12 255 PRO A O 1
ATOM 2009 N N . ASN A 1 256 ? 4.668 -17.666 6.073 1.00 59.81 256 ASN A N 1
ATOM 2010 C CA . ASN A 1 256 ? 3.664 -18.225 6.981 1.00 59.81 256 ASN A CA 1
ATOM 2011 C C . ASN A 1 256 ? 2.247 -18.463 6.391 1.00 59.81 256 ASN A C 1
ATOM 2013 O O . ASN A 1 256 ? 1.296 -18.610 7.159 1.00 59.81 256 ASN A O 1
ATOM 2017 N N . ASN A 1 257 ? 2.104 -18.514 5.062 1.00 70.94 257 ASN A N 1
ATO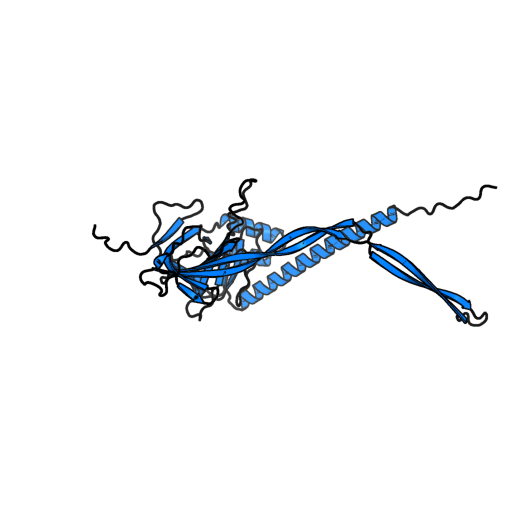M 2018 C CA . ASN A 1 257 ? 0.876 -18.911 4.368 1.00 70.94 257 ASN A CA 1
ATOM 2019 C C . ASN A 1 257 ? 1.200 -20.103 3.457 1.00 70.94 257 ASN A C 1
ATOM 2021 O O . ASN A 1 257 ? 1.950 -19.964 2.489 1.00 70.94 257 ASN A O 1
ATOM 2025 N N . GLY A 1 258 ? 0.680 -21.281 3.800 1.00 77.06 258 GLY A N 1
ATOM 2026 C CA . GLY A 1 258 ? 0.925 -22.530 3.081 1.00 77.06 258 GLY A CA 1
ATOM 2027 C C . GLY A 1 258 ? -0.222 -22.906 2.148 1.00 77.06 258 GLY A C 1
ATOM 2028 O O . GLY A 1 258 ? -1.373 -22.532 2.367 1.00 77.06 258 GLY A O 1
ATOM 2029 N N . TYR A 1 259 ? 0.077 -23.715 1.135 1.00 86.06 259 TYR A N 1
ATOM 2030 C CA . TYR A 1 259 ? -0.916 -24.287 0.227 1.00 86.06 259 TYR A CA 1
ATOM 2031 C C . TYR A 1 259 ? -0.734 -25.800 0.084 1.00 86.06 259 TYR A C 1
ATOM 2033 O O . TYR A 1 259 ? 0.358 -26.338 0.285 1.00 86.06 259 TYR A O 1
ATOM 2041 N N . LEU A 1 260 ? -1.816 -26.487 -0.276 1.00 86.31 260 LEU A N 1
ATOM 2042 C CA . LEU A 1 260 ? -1.810 -27.923 -0.545 1.00 86.31 260 LEU A CA 1
ATOM 2043 C C . LEU A 1 260 ? -1.300 -28.164 -1.974 1.00 86.31 260 LEU A C 1
ATOM 2045 O O . LEU A 1 260 ? -1.996 -27.863 -2.945 1.00 86.31 260 LEU A O 1
ATOM 2049 N N . ARG A 1 261 ? -0.060 -28.652 -2.118 1.00 82.88 261 ARG A N 1
ATOM 2050 C CA . ARG A 1 261 ? 0.632 -28.770 -3.422 1.00 82.88 261 ARG A CA 1
ATOM 2051 C C . ARG A 1 261 ? -0.120 -29.625 -4.443 1.00 82.88 261 ARG A C 1
ATOM 2053 O O . ARG A 1 261 ? -0.113 -29.318 -5.627 1.00 82.88 261 ARG A O 1
ATOM 2060 N N . ASP A 1 262 ? -0.779 -30.677 -3.982 1.00 83.31 262 ASP A N 1
ATOM 2061 C CA . ASP A 1 262 ? -1.586 -31.608 -4.774 1.00 83.31 262 ASP A CA 1
ATOM 2062 C C . ASP A 1 262 ? -2.924 -31.017 -5.253 1.00 83.31 262 ASP A C 1
ATOM 2064 O O . ASP A 1 262 ? -3.624 -31.616 -6.069 1.00 83.31 262 ASP A O 1
ATOM 2068 N N . THR A 1 263 ? -3.276 -29.814 -4.798 1.00 86.88 263 THR A N 1
ATOM 2069 C CA . THR A 1 263 ? -4.521 -29.131 -5.180 1.00 86.88 263 THR A CA 1
ATOM 2070 C C . THR A 1 263 ? -4.322 -27.992 -6.180 1.00 86.88 263 THR A C 1
ATOM 2072 O O . THR A 1 263 ? -5.297 -27.342 -6.556 1.00 86.88 263 THR A O 1
ATOM 2075 N N . CYS A 1 264 ? -3.080 -27.733 -6.594 1.00 88.25 264 CYS A N 1
ATOM 2076 C CA . CYS A 1 264 ? -2.747 -26.646 -7.504 1.00 88.25 264 CYS A CA 1
ATOM 2077 C C . CYS A 1 264 ? -3.170 -26.960 -8.936 1.00 88.25 264 CYS A C 1
ATOM 2079 O O . CYS A 1 264 ? -2.670 -27.910 -9.528 1.00 88.25 264 CYS A O 1
ATOM 2081 N N . ALA A 1 265 ? -4.012 -26.120 -9.530 1.00 89.50 265 ALA A N 1
ATOM 2082 C CA . ALA A 1 265 ? -4.422 -26.230 -10.924 1.00 89.50 265 ALA 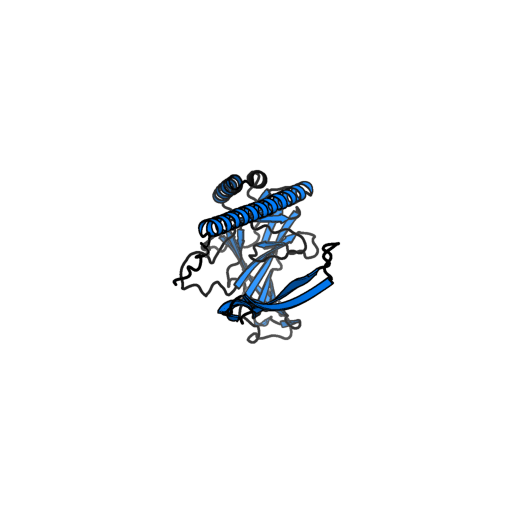A CA 1
ATOM 2083 C C . ALA A 1 265 ? -4.225 -24.897 -11.652 1.00 89.50 265 ALA A C 1
ATOM 2085 O O . ALA A 1 265 ? -4.388 -23.822 -11.073 1.00 89.50 265 ALA A O 1
ATOM 2086 N N . ARG A 1 266 ? -3.896 -24.957 -12.946 1.00 88.75 266 ARG A N 1
ATOM 2087 C CA . ARG A 1 266 ? -3.837 -23.763 -13.796 1.00 88.75 266 ARG A CA 1
ATOM 2088 C C . ARG A 1 266 ? -5.253 -23.365 -14.202 1.00 88.75 266 ARG A C 1
ATOM 2090 O O . ARG A 1 266 ? -5.903 -24.101 -14.939 1.00 88.75 266 ARG A O 1
ATOM 2097 N N . THR A 1 267 ? -5.728 -22.226 -13.704 1.00 85.44 267 THR A N 1
ATOM 2098 C CA . THR A 1 267 ? -7.093 -21.724 -13.950 1.00 85.44 267 THR A CA 1
ATOM 2099 C C . THR A 1 267 ? -7.142 -20.637 -15.025 1.00 85.44 267 THR A C 1
ATOM 2101 O O . THR A 1 267 ? -8.213 -20.322 -15.536 1.00 85.44 267 THR A O 1
ATOM 2104 N N . GLY A 1 268 ? -5.985 -20.112 -15.436 1.00 81.00 268 GLY A N 1
ATOM 2105 C CA . GLY A 1 268 ? -5.827 -19.194 -16.566 1.00 81.00 268 GLY A CA 1
ATOM 2106 C C . GLY A 1 268 ? -4.403 -19.237 -17.122 1.00 81.00 268 GLY A C 1
ATOM 2107 O O . GLY A 1 268 ? -3.543 -19.898 -16.547 1.00 81.00 268 GLY A O 1
ATOM 2108 N N . GLY A 1 269 ? -4.136 -18.536 -18.232 1.00 81.25 269 GLY A N 1
ATOM 2109 C CA . GLY A 1 269 ? -2.844 -18.607 -18.938 1.00 81.25 269 GLY A CA 1
ATOM 2110 C C . GLY A 1 269 ? -1.620 -18.447 -18.025 1.00 81.25 269 GLY A C 1
ATOM 2111 O O . GLY A 1 269 ? -0.733 -19.290 -18.055 1.00 81.25 269 GLY A O 1
ATOM 2112 N N . GLN A 1 270 ? -1.639 -17.429 -17.162 1.00 85.00 270 GLN A N 1
ATOM 2113 C CA . GLN A 1 270 ? -0.583 -17.107 -16.187 1.00 85.00 270 GLN A CA 1
ATOM 2114 C C . GLN A 1 270 ? -1.028 -17.308 -14.727 1.00 85.00 270 GLN A C 1
ATOM 2116 O O . GLN A 1 270 ? -0.343 -16.887 -13.801 1.00 85.00 270 GLN A O 1
ATOM 2121 N N . ARG A 1 271 ? -2.198 -17.921 -14.500 1.00 89.81 271 ARG A N 1
ATOM 2122 C CA . ARG A 1 271 ? -2.827 -18.012 -13.176 1.00 89.81 271 ARG A CA 1
ATOM 2123 C C . ARG A 1 271 ? -2.916 -19.453 -12.705 1.00 89.81 271 ARG A C 1
ATOM 2125 O O . ARG A 1 271 ? -3.539 -20.299 -13.351 1.00 89.81 271 ARG A O 1
ATOM 2132 N N . VAL A 1 272 ? -2.316 -19.714 -11.553 1.00 90.25 272 VAL A N 1
ATOM 2133 C CA . VAL A 1 272 ? -2.386 -20.976 -10.821 1.00 90.25 272 VAL A CA 1
ATOM 2134 C C . VAL A 1 272 ? -3.160 -20.741 -9.534 1.00 90.25 272 VAL A C 1
ATOM 2136 O O . VAL A 1 272 ? -2.963 -19.749 -8.844 1.00 90.25 272 VAL A O 1
ATOM 2139 N N . GLU A 1 273 ? -4.038 -21.667 -9.187 1.00 91.38 273 GLU A N 1
ATOM 2140 C CA . GLU A 1 273 ? -4.771 -21.629 -7.931 1.00 91.38 273 GLU A CA 1
ATOM 2141 C C . GLU A 1 273 ? -4.642 -22.958 -7.204 1.00 91.38 273 GLU A C 1
ATOM 2143 O O . GLU A 1 273 ? -4.865 -24.022 -7.784 1.00 91.38 273 GLU A O 1
ATOM 2148 N N . CYS A 1 274 ? -4.332 -22.878 -5.917 1.00 89.88 274 CYS A N 1
ATOM 2149 C CA . CYS A 1 274 ? -4.251 -23.999 -4.995 1.00 89.88 274 CYS A CA 1
ATOM 2150 C C . CYS A 1 274 ? -5.229 -23.788 -3.831 1.00 89.88 274 CYS A C 1
ATOM 2152 O O . CYS A 1 274 ? -5.666 -22.670 -3.546 1.00 89.88 274 CYS A O 1
ATOM 2154 N N . GLN A 1 275 ? -5.533 -24.853 -3.096 1.00 90.94 275 GLN A N 1
ATOM 2155 C CA . GLN A 1 275 ? -6.207 -24.741 -1.808 1.00 90.94 275 GLN A CA 1
ATOM 2156 C C . GLN A 1 275 ? -5.238 -24.197 -0.751 1.00 90.94 275 GLN A C 1
ATOM 2158 O O . GLN A 1 275 ? -4.121 -24.695 -0.589 1.00 90.94 275 GLN A O 1
ATOM 2163 N N . LEU A 1 276 ? -5.688 -23.187 -0.008 1.00 89.62 276 LEU A N 1
ATOM 2164 C CA . LEU A 1 276 ? -4.950 -22.599 1.109 1.00 89.62 276 LEU A CA 1
ATOM 2165 C C . LEU A 1 276 ? -4.959 -23.569 2.298 1.00 89.62 276 LEU A C 1
ATOM 2167 O O . LEU A 1 276 ? -6.030 -23.969 2.757 1.00 89.62 276 LEU A O 1
ATOM 2171 N N . ALA A 1 277 ? -3.782 -23.943 2.791 1.00 87.50 277 ALA A N 1
ATOM 2172 C CA . ALA A 1 277 ? -3.614 -24.877 3.906 1.00 87.50 277 ALA A CA 1
ATOM 2173 C C . ALA A 1 277 ? -3.547 -24.149 5.254 1.00 87.50 277 ALA A C 1
ATOM 2175 O O . ALA A 1 277 ? -4.143 -24.581 6.240 1.00 87.50 277 ALA A O 1
ATOM 2176 N N . SER A 1 278 ? -2.833 -23.026 5.279 1.00 85.19 278 SER A N 1
ATOM 2177 C CA . SER A 1 278 ? -2.644 -22.208 6.468 1.00 85.19 278 SER A CA 1
ATOM 2178 C C . SER A 1 278 ? -2.606 -20.734 6.103 1.00 85.19 278 SER A C 1
ATOM 2180 O O . SER A 1 278 ? -2.179 -20.350 5.012 1.00 85.19 278 SER A O 1
ATOM 2182 N N . PHE A 1 279 ? -3.064 -19.908 7.031 1.00 84.56 279 PHE A N 1
ATOM 2183 C CA . PHE A 1 279 ? -3.015 -18.464 6.936 1.00 84.56 279 PHE A CA 1
ATOM 2184 C C . PHE A 1 279 ? -2.556 -17.904 8.268 1.00 84.56 279 PHE A C 1
ATOM 2186 O O . PHE A 1 279 ? -3.085 -18.281 9.313 1.00 84.56 279 PHE A O 1
ATOM 2193 N N . SER A 1 280 ? -1.630 -16.958 8.250 1.00 81.75 280 SER A N 1
ATOM 2194 C CA . SER A 1 280 ? -1.270 -16.234 9.460 1.00 81.75 280 SER A CA 1
ATOM 2195 C C . SER A 1 280 ? -0.972 -14.772 9.192 1.00 81.75 280 SER A C 1
ATOM 2197 O O . SER A 1 280 ? -0.601 -14.354 8.095 1.00 81.75 280 SER A O 1
ATOM 2199 N N . PHE A 1 281 ? -1.147 -13.982 10.239 1.00 81.62 281 PHE A N 1
ATOM 2200 C CA . PHE A 1 281 ? -0.843 -12.566 10.236 1.00 81.62 281 PHE A CA 1
ATOM 2201 C C . PHE A 1 281 ? -0.379 -12.143 11.622 1.00 81.62 281 PHE A C 1
ATOM 2203 O O . PHE A 1 281 ? -0.697 -12.766 12.637 1.00 81.62 281 PHE A O 1
ATOM 2210 N N . GLN A 1 282 ? 0.389 -11.068 11.650 1.00 81.62 282 GLN A N 1
ATOM 2211 C CA . GLN A 1 282 ? 0.881 -10.445 12.857 1.00 81.62 282 GLN A CA 1
ATOM 2212 C C . GLN A 1 282 ? 0.165 -9.116 13.059 1.00 81.62 282 GLN A C 1
ATOM 2214 O O . GLN A 1 282 ? -0.014 -8.351 12.111 1.00 81.62 282 GLN A O 1
ATOM 2219 N N . VAL A 1 283 ? -0.230 -8.849 14.300 1.00 84.50 283 VAL A N 1
ATOM 2220 C CA . VAL A 1 283 ? -0.804 -7.569 14.713 1.00 84.50 283 VAL A CA 1
ATOM 2221 C C . VAL A 1 283 ? 0.179 -6.874 15.638 1.00 84.50 283 VAL A C 1
ATOM 2223 O O . VAL A 1 283 ? 0.581 -7.423 16.668 1.00 84.50 283 VAL A O 1
ATOM 2226 N N . VAL A 1 284 ? 0.565 -5.660 15.259 1.00 82.94 284 VAL A N 1
ATOM 2227 C CA . VAL A 1 284 ? 1.404 -4.779 16.064 1.00 82.94 284 VAL A CA 1
ATOM 2228 C C . VAL A 1 284 ? 0.542 -3.671 16.646 1.00 82.94 284 VAL A C 1
ATOM 2230 O O . VAL A 1 284 ? -0.063 -2.923 15.871 1.00 82.94 284 VAL A O 1
ATOM 2233 N N . PRO A 1 285 ? 0.502 -3.537 17.982 1.00 84.44 285 PRO A N 1
ATOM 2234 C CA . PRO A 1 285 ? -0.232 -2.466 18.628 1.00 84.44 285 PRO A CA 1
ATOM 2235 C C . PRO A 1 285 ? 0.204 -1.097 18.115 1.00 84.44 285 PRO A C 1
ATOM 2237 O O . PRO A 1 285 ? 1.402 -0.807 18.018 1.00 84.44 285 PRO A O 1
ATOM 2240 N N . ALA A 1 286 ? -0.762 -0.236 17.821 1.00 84.06 286 ALA A N 1
ATOM 2241 C CA . ALA A 1 286 ? -0.464 1.134 17.461 1.00 84.06 286 ALA A CA 1
ATOM 2242 C C . ALA A 1 286 ? 0.182 1.883 18.639 1.00 84.06 286 ALA A C 1
ATOM 2244 O O . ALA A 1 286 ? -0.268 1.834 19.783 1.00 84.06 286 ALA A O 1
ATOM 2245 N N . ARG A 1 287 ? 1.249 2.625 18.346 1.00 83.31 287 ARG A N 1
ATOM 2246 C CA . ARG A 1 287 ? 2.000 3.419 19.325 1.00 83.31 287 ARG A CA 1
ATOM 2247 C C . ARG A 1 287 ? 1.548 4.874 19.315 1.00 83.31 287 ARG A C 1
ATOM 2249 O O . ARG A 1 287 ? 1.987 5.662 18.475 1.00 83.31 287 ARG A O 1
ATOM 2256 N N . ALA A 1 288 ? 0.682 5.220 20.263 1.00 84.38 288 ALA A N 1
ATOM 2257 C CA . ALA A 1 288 ? 0.178 6.582 20.435 1.00 84.38 288 ALA A CA 1
ATOM 2258 C C . ALA A 1 288 ? 1.294 7.593 20.768 1.00 84.38 288 ALA A C 1
ATOM 2260 O O . ALA A 1 288 ? 1.251 8.729 20.304 1.00 84.38 288 ALA A O 1
ATOM 2261 N N . ASP A 1 289 ? 2.333 7.179 21.500 1.00 83.62 289 ASP A N 1
ATOM 2262 C CA . ASP A 1 289 ? 3.508 8.010 21.799 1.00 83.62 289 ASP A CA 1
ATOM 2263 C C . ASP A 1 289 ? 4.286 8.384 20.528 1.00 83.62 289 ASP A C 1
ATOM 2265 O O . ASP A 1 289 ? 4.658 9.543 20.335 1.00 83.62 289 ASP A O 1
ATOM 2269 N N . ALA A 1 290 ? 4.472 7.421 19.621 1.00 82.38 290 ALA A N 1
ATOM 2270 C CA . ALA A 1 290 ? 5.105 7.671 18.332 1.00 82.38 290 ALA A CA 1
ATOM 2271 C C . ALA A 1 290 ? 4.244 8.590 17.450 1.00 82.38 290 ALA A C 1
ATOM 2273 O O . ALA A 1 290 ? 4.790 9.452 16.762 1.00 82.38 290 ALA A O 1
ATOM 2274 N N . LEU A 1 291 ? 2.911 8.453 17.504 1.00 85.88 291 LEU A N 1
ATOM 2275 C CA . LEU A 1 291 ? 2.005 9.346 16.780 1.00 85.88 291 LEU A CA 1
ATOM 2276 C C . LEU A 1 291 ? 2.116 10.781 17.308 1.00 85.88 291 LEU A C 1
ATOM 2278 O O . LEU A 1 291 ? 2.193 11.714 16.517 1.00 85.88 291 LEU A O 1
ATOM 2282 N N . GLN A 1 292 ? 2.203 10.969 18.626 1.00 87.12 292 GLN A N 1
ATOM 2283 C CA . GLN A 1 292 ? 2.339 12.302 19.214 1.00 87.12 292 GLN A CA 1
ATOM 2284 C C . GLN A 1 292 ? 3.637 13.004 18.785 1.00 87.12 292 GLN A C 1
ATOM 2286 O O . GLN A 1 292 ? 3.652 14.212 18.518 1.00 87.12 292 GLN A O 1
ATOM 2291 N N . HIS A 1 293 ? 4.731 12.248 18.679 1.00 83.81 293 HIS A N 1
ATOM 2292 C CA . HIS A 1 293 ? 5.984 12.768 18.140 1.00 83.81 293 HIS A CA 1
ATOM 2293 C C . HIS A 1 293 ? 5.834 13.179 16.667 1.00 83.81 293 HIS A C 1
ATOM 2295 O O . HIS A 1 293 ? 6.189 14.298 16.297 1.00 83.81 293 HIS A O 1
ATOM 2301 N N . ALA A 1 294 ? 5.217 12.316 15.858 1.00 81.94 294 ALA A N 1
ATOM 2302 C CA . ALA A 1 294 ? 4.880 12.579 14.462 1.00 81.94 294 ALA A CA 1
ATOM 2303 C C . ALA A 1 294 ? 4.028 13.854 14.288 1.00 81.94 294 ALA A C 1
ATOM 2305 O O . ALA A 1 294 ? 4.358 14.706 13.467 1.00 81.94 294 ALA A O 1
ATOM 2306 N N . ILE A 1 295 ? 2.989 14.040 15.109 1.00 86.25 295 ILE A N 1
ATOM 2307 C CA . ILE A 1 295 ? 2.144 15.249 15.129 1.00 86.25 295 ILE A CA 1
ATOM 2308 C C . ILE A 1 295 ? 2.983 16.507 15.374 1.00 86.25 295 ILE A C 1
ATOM 2310 O O . ILE A 1 295 ? 2.807 17.520 14.695 1.00 86.25 295 ILE A O 1
ATOM 2314 N N . THR A 1 296 ? 3.914 16.445 16.328 1.00 85.12 296 THR A N 1
ATOM 2315 C CA . THR A 1 296 ? 4.794 17.574 16.663 1.00 85.12 296 THR A CA 1
ATOM 2316 C C . THR A 1 296 ? 5.676 17.955 15.474 1.00 85.12 296 THR A C 1
ATOM 2318 O O . THR A 1 296 ? 5.800 19.135 15.151 1.00 85.12 296 THR A O 1
ATOM 2321 N N . MET A 1 297 ? 6.248 16.966 14.784 1.00 79.75 297 MET A N 1
ATOM 2322 C CA . MET A 1 297 ? 7.087 17.191 13.604 1.00 79.75 297 MET A CA 1
ATOM 2323 C C . MET A 1 297 ? 6.291 17.786 12.438 1.00 79.75 297 MET A C 1
ATOM 2325 O O . MET A 1 297 ? 6.684 18.806 11.876 1.00 79.75 297 MET A O 1
ATOM 2329 N N . VAL A 1 298 ? 5.122 17.217 12.134 1.00 80.81 298 VAL A N 1
ATOM 2330 C CA . VAL A 1 298 ? 4.193 17.729 11.111 1.00 80.81 298 VAL A CA 1
ATOM 2331 C C . VAL A 1 298 ? 3.834 19.193 11.380 1.00 80.81 298 VAL A C 1
ATOM 2333 O O . VAL A 1 298 ? 3.912 20.033 10.481 1.00 80.81 298 VAL A O 1
ATOM 2336 N N . ARG A 1 299 ? 3.526 19.525 12.639 1.00 84.31 299 ARG A N 1
ATOM 2337 C CA . ARG A 1 299 ? 3.241 20.899 13.065 1.00 84.31 299 ARG A CA 1
ATOM 2338 C C . ARG A 1 299 ? 4.437 21.828 12.842 1.00 84.31 299 ARG A C 1
ATOM 2340 O O . ARG A 1 299 ? 4.263 22.913 12.290 1.00 84.31 299 ARG A O 1
ATOM 2347 N N . ASN A 1 300 ? 5.637 21.406 13.238 1.00 82.25 300 ASN A N 1
ATOM 2348 C CA . ASN A 1 300 ? 6.866 22.191 13.078 1.00 82.25 300 ASN A CA 1
ATOM 2349 C C . ASN A 1 300 ? 7.234 22.417 11.604 1.00 82.25 300 ASN A C 1
ATOM 2351 O O . ASN A 1 300 ? 7.802 23.454 11.266 1.00 82.25 300 ASN A O 1
ATOM 2355 N N . ASN A 1 301 ? 6.843 21.494 10.724 1.00 75.50 301 ASN A N 1
ATOM 2356 C CA . ASN A 1 301 ? 7.016 21.593 9.275 1.00 75.50 301 ASN A CA 1
ATOM 2357 C C . ASN A 1 301 ? 5.939 22.464 8.589 1.00 75.50 301 ASN A C 1
ATOM 2359 O O . ASN A 1 301 ? 5.850 22.488 7.363 1.00 75.50 301 ASN A O 1
ATOM 2363 N N . GLY A 1 302 ? 5.114 23.183 9.359 1.00 75.56 302 GLY A N 1
ATOM 2364 C CA . GLY A 1 302 ? 4.114 24.126 8.850 1.00 75.56 302 GLY A CA 1
ATOM 2365 C C . GLY A 1 302 ? 2.769 23.502 8.466 1.00 75.56 302 GLY A C 1
ATOM 2366 O O . GLY A 1 302 ? 1.883 24.225 8.019 1.00 75.56 302 GLY A O 1
ATOM 2367 N N . GLN A 1 303 ? 2.577 22.197 8.677 1.00 77.88 303 GLN A N 1
ATOM 2368 C CA . GLN A 1 303 ? 1.342 21.473 8.344 1.00 77.88 303 GLN A CA 1
ATOM 2369 C C . GLN A 1 303 ? 0.373 21.473 9.540 1.00 77.88 303 GLN A C 1
ATOM 2371 O O . GLN A 1 303 ? 0.052 20.439 10.128 1.00 77.88 303 GLN A O 1
ATOM 2376 N N . VAL A 1 304 ? -0.050 22.669 9.959 1.00 82.88 304 VAL A N 1
ATOM 2377 C CA . VAL A 1 304 ? -0.843 22.874 11.187 1.00 82.88 304 VAL A CA 1
ATOM 2378 C C . VAL A 1 304 ? -2.209 22.185 11.119 1.00 82.88 304 VAL A C 1
ATOM 2380 O O . VAL A 1 304 ? -2.661 21.635 12.123 1.00 82.88 304 VAL A O 1
ATOM 2383 N N . GLU A 1 305 ? -2.848 22.191 9.949 1.00 80.31 305 GLU A N 1
ATOM 2384 C CA . GLU A 1 305 ? -4.162 21.577 9.743 1.00 80.31 305 GLU A CA 1
ATOM 2385 C C . GLU A 1 305 ? -4.089 20.056 9.852 1.00 80.31 305 GLU A C 1
ATOM 2387 O O . GLU A 1 305 ? -4.816 19.476 10.660 1.00 80.31 305 GLU A O 1
ATOM 2392 N N . LEU A 1 306 ? -3.148 19.417 9.141 1.00 79.50 306 LEU A N 1
ATOM 2393 C CA . LEU A 1 306 ? -2.890 17.983 9.281 1.00 79.50 306 LEU A CA 1
ATOM 2394 C C . LEU A 1 306 ? -2.594 17.611 10.736 1.00 79.50 306 LEU A C 1
ATOM 2396 O O . LEU A 1 306 ? -3.193 16.671 11.253 1.00 79.50 306 LEU A O 1
ATOM 2400 N N . ALA A 1 307 ? -1.716 18.355 11.416 1.00 85.44 307 ALA A N 1
ATOM 2401 C CA . ALA A 1 307 ? -1.414 18.103 12.823 1.00 85.44 307 ALA A CA 1
ATOM 2402 C C . ALA A 1 307 ? -2.685 18.152 13.691 1.00 85.44 307 ALA A C 1
ATOM 2404 O O . ALA A 1 307 ? -2.913 17.244 14.486 1.00 85.44 307 ALA A O 1
ATOM 2405 N N . GLY A 1 308 ? -3.546 19.155 13.488 1.00 87.69 308 GLY A N 1
ATOM 2406 C CA . GLY A 1 308 ? -4.828 19.263 14.189 1.00 87.69 308 GLY A CA 1
ATOM 2407 C C . GLY A 1 308 ? -5.808 18.130 13.865 1.00 87.69 308 GLY A C 1
ATOM 2408 O O . GLY A 1 308 ? -6.586 17.726 14.728 1.00 87.69 308 GLY A O 1
ATOM 2409 N N . MET A 1 309 ? -5.776 17.572 12.650 1.00 84.56 309 MET A N 1
ATOM 2410 C CA . MET A 1 309 ? -6.567 16.382 12.316 1.00 84.56 309 MET A CA 1
ATOM 2411 C C . MET A 1 309 ? -6.029 15.128 13.009 1.00 84.56 309 MET A C 1
ATOM 2413 O O . MET A 1 309 ? -6.813 14.370 13.579 1.00 84.56 309 MET A O 1
ATOM 2417 N N . LEU A 1 310 ? -4.709 14.926 12.991 1.00 87.69 310 LEU A N 1
ATOM 2418 C CA . LEU A 1 310 ? -4.040 13.784 13.617 1.00 87.69 310 LEU A CA 1
ATOM 2419 C C . LEU A 1 310 ? -4.206 13.774 15.144 1.00 87.69 310 LEU A C 1
ATOM 2421 O O . LEU A 1 310 ? -4.289 12.704 15.736 1.00 87.69 310 LEU A O 1
ATOM 2425 N N . GLU A 1 311 ? -4.330 14.937 15.787 1.00 91.19 311 GLU A N 1
ATOM 2426 C CA . GLU A 1 311 ? -4.642 15.045 17.224 1.00 91.19 311 GLU A CA 1
ATOM 2427 C C . GLU A 1 311 ? -6.011 14.464 17.599 1.00 91.19 311 GLU A C 1
ATOM 2429 O O . GLU A 1 311 ? -6.233 14.105 18.753 1.00 91.19 311 GLU A O 1
ATOM 2434 N N . ARG A 1 312 ? -6.928 14.328 16.633 1.00 92.31 312 ARG A N 1
ATOM 2435 C CA . ARG A 1 312 ? -8.231 13.679 16.839 1.00 92.31 312 ARG A CA 1
ATOM 2436 C C . ARG A 1 312 ? -8.163 12.158 16.718 1.00 92.31 312 ARG A C 1
ATOM 2438 O O . ARG A 1 312 ? -9.202 11.510 16.828 1.00 92.31 312 ARG A O 1
ATOM 2445 N N . ALA A 1 313 ? -6.988 11.591 16.445 1.00 91.69 313 ALA A N 1
ATOM 2446 C CA . ALA A 1 313 ? -6.831 10.160 16.259 1.00 91.69 313 ALA A CA 1
ATOM 2447 C C . ALA A 1 313 ? -7.168 9.386 17.536 1.00 91.69 313 ALA A C 1
ATOM 2449 O O . ALA A 1 313 ? -6.587 9.616 18.596 1.00 91.69 313 ALA A O 1
ATOM 2450 N N . VAL A 1 314 ? -8.075 8.421 17.413 1.00 91.31 314 VAL A N 1
ATOM 2451 C CA . VAL A 1 314 ? -8.462 7.526 18.507 1.00 91.31 314 VAL A CA 1
ATOM 2452 C C . VAL A 1 314 ? -8.024 6.103 18.163 1.00 91.31 314 VAL A C 1
ATOM 2454 O O . VAL A 1 314 ? -8.289 5.662 17.042 1.00 91.31 314 VAL A O 1
ATOM 2457 N N . PRO A 1 315 ? -7.376 5.365 19.086 1.00 90.88 315 PRO A N 1
ATOM 2458 C CA . PRO A 1 315 ? -7.086 3.950 18.886 1.00 90.88 315 PRO A CA 1
ATOM 2459 C C . PRO A 1 315 ? -8.359 3.151 18.598 1.00 90.88 315 PRO A C 1
ATOM 2461 O O . PRO A 1 315 ? -9.328 3.231 19.356 1.00 90.88 315 PRO A O 1
ATOM 2464 N N . VAL A 1 316 ? -8.353 2.367 17.521 1.00 89.56 316 VAL A N 1
ATOM 2465 C CA . VAL A 1 316 ? -9.463 1.477 17.160 1.00 89.56 316 VAL A CA 1
ATOM 2466 C C . VAL A 1 316 ? -8.978 0.030 17.224 1.00 89.56 316 VAL A C 1
ATOM 2468 O O . VAL A 1 316 ? -8.126 -0.353 16.418 1.00 89.56 316 VAL A O 1
ATOM 2471 N N . PRO A 1 317 ? -9.494 -0.783 18.165 1.00 82.69 317 PRO A N 1
ATOM 2472 C CA . PRO A 1 317 ? -9.079 -2.170 18.287 1.00 82.69 317 PRO A CA 1
ATOM 2473 C C . PRO A 1 317 ? -9.622 -3.002 17.125 1.00 82.69 317 PRO A C 1
ATOM 2475 O O . PRO A 1 317 ? -10.777 -2.859 16.716 1.00 82.69 317 PRO A O 1
ATOM 2478 N N . LEU A 1 318 ? -8.798 -3.923 16.634 1.00 88.50 318 LEU A N 1
ATOM 2479 C CA . LEU A 1 318 ? -9.224 -4.922 15.661 1.00 88.50 318 LEU A CA 1
ATOM 2480 C C . LEU A 1 318 ? -9.996 -6.045 16.355 1.00 88.50 318 LEU A C 1
ATOM 2482 O O . LEU A 1 318 ? -9.553 -6.599 17.363 1.00 88.50 318 LEU A O 1
ATOM 2486 N N . GLN A 1 319 ? -11.135 -6.428 15.784 1.00 89.94 319 GLN A N 1
ATOM 2487 C CA . GLN A 1 319 ? -11.868 -7.615 16.217 1.00 89.94 319 GLN A CA 1
ATOM 2488 C C . GLN A 1 319 ? -11.295 -8.830 15.499 1.00 89.94 319 GLN A C 1
ATOM 2490 O O . GLN A 1 319 ? -11.576 -9.040 14.322 1.00 89.94 319 GLN A O 1
ATOM 2495 N N . ILE A 1 320 ? -10.463 -9.603 16.189 1.00 86.44 320 ILE A N 1
ATOM 2496 C CA . ILE A 1 320 ? -9.732 -10.723 15.592 1.00 86.44 320 ILE A CA 1
ATOM 2497 C C . ILE A 1 320 ? -10.493 -12.029 15.822 1.00 86.44 320 ILE A C 1
ATOM 2499 O O . ILE A 1 320 ? -10.864 -12.347 16.950 1.00 86.44 320 ILE A O 1
ATOM 2503 N N . SER A 1 321 ? -10.705 -12.787 14.748 1.00 77.69 321 SER A N 1
ATOM 2504 C CA . SER A 1 321 ? -11.410 -14.076 14.759 1.00 77.69 321 SER A CA 1
ATOM 2505 C C . SER A 1 321 ? -10.467 -15.288 14.706 1.00 77.69 321 SER A C 1
ATOM 2507 O O . SER A 1 321 ? -10.923 -16.415 14.871 1.00 77.69 321 SER A O 1
ATOM 2509 N N . GLY A 1 322 ? -9.163 -15.078 14.484 1.00 71.56 322 GLY A N 1
ATOM 2510 C CA . GLY A 1 322 ? -8.147 -16.138 14.468 1.00 71.56 322 GLY A CA 1
ATOM 2511 C C . GLY A 1 322 ? -7.674 -16.565 15.862 1.00 71.56 322 GLY A C 1
ATOM 2512 O O . GLY A 1 322 ? -7.745 -15.796 16.823 1.00 71.56 322 GLY A O 1
ATOM 2513 N N . ALA A 1 323 ? -7.138 -17.784 15.966 1.00 73.69 323 ALA A N 1
ATOM 2514 C CA . ALA A 1 323 ? -6.523 -18.263 17.201 1.00 73.69 323 ALA A CA 1
ATOM 2515 C C . ALA A 1 323 ? -5.186 -17.546 17.447 1.00 73.69 323 ALA A C 1
ATOM 2517 O O . ALA A 1 323 ? -4.416 -17.303 16.512 1.00 73.69 323 ALA A O 1
ATOM 2518 N N . LYS A 1 324 ? -4.894 -17.218 18.711 1.00 75.19 324 LYS A N 1
ATOM 2519 C CA . LYS A 1 324 ? -3.575 -16.712 19.109 1.00 75.19 324 LYS A CA 1
ATOM 2520 C C . LYS A 1 324 ? -2.556 -17.842 19.023 1.00 75.19 324 LYS A C 1
ATOM 2522 O O . LYS A 1 324 ? -2.800 -18.934 19.527 1.00 75.19 324 LYS A O 1
ATOM 2527 N N . ALA A 1 325 ? -1.418 -17.586 18.385 1.00 67.75 325 ALA A N 1
ATOM 2528 C CA . ALA A 1 325 ? -0.301 -18.522 18.399 1.00 67.75 325 ALA A CA 1
ATOM 2529 C C . ALA A 1 325 ? 0.474 -18.384 19.718 1.00 67.75 325 ALA A C 1
ATOM 2531 O O . ALA A 1 325 ? 1.250 -17.444 19.874 1.00 67.75 325 ALA A O 1
ATOM 2532 N N . ASP A 1 326 ? 0.299 -19.337 20.635 1.00 59.62 326 ASP A N 1
ATOM 2533 C CA . ASP A 1 326 ? 0.94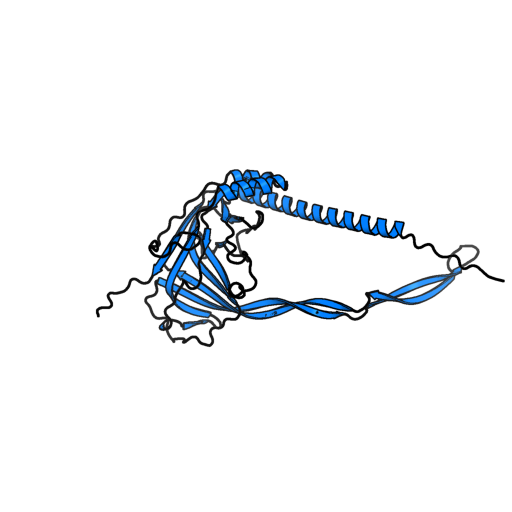4 -19.325 21.962 1.00 59.62 326 ASP A CA 1
ATOM 2534 C C . ASP A 1 326 ? 2.479 -19.462 21.912 1.00 59.62 326 ASP A C 1
ATOM 2536 O O . ASP A 1 326 ? 3.176 -19.134 22.865 1.00 59.62 326 ASP A O 1
ATOM 2540 N N . TRP A 1 327 ? 3.030 -19.952 20.798 1.00 54.00 327 TRP A N 1
ATOM 2541 C CA . TRP A 1 327 ? 4.451 -20.298 20.651 1.00 54.00 327 TRP A CA 1
ATOM 2542 C C . TRP A 1 327 ? 5.223 -19.366 19.706 1.00 54.00 327 TRP A C 1
ATOM 2544 O O . TRP A 1 327 ? 6.385 -19.620 19.383 1.00 54.00 327 TRP A O 1
ATOM 2554 N N . ARG A 1 328 ? 4.594 -18.275 19.255 1.00 52.69 328 ARG A N 1
ATOM 2555 C CA . ARG A 1 328 ? 5.248 -17.217 18.480 1.00 52.69 328 ARG A CA 1
ATOM 2556 C C . ARG A 1 328 ? 4.706 -15.859 18.911 1.00 52.69 328 ARG A C 1
ATOM 2558 O O . ARG A 1 328 ? 3.914 -15.264 18.179 1.00 52.69 328 ARG A O 1
ATOM 2565 N N . ASP A 1 329 ? 5.197 -15.319 20.021 1.00 53.88 329 ASP A N 1
ATOM 2566 C CA . ASP A 1 329 ? 5.303 -13.862 20.119 1.00 53.88 329 ASP A CA 1
ATOM 2567 C C . ASP A 1 329 ? 6.254 -13.457 19.001 1.00 53.88 329 ASP A C 1
ATOM 2569 O O . ASP A 1 329 ? 7.467 -13.673 19.055 1.00 53.88 329 ASP A O 1
ATOM 2573 N N . GLY A 1 330 ? 5.687 -13.023 17.879 1.00 57.31 330 GLY A N 1
ATOM 2574 C CA . GLY A 1 330 ? 6.518 -12.613 16.774 1.00 57.31 330 GLY A CA 1
ATOM 2575 C C . GLY A 1 330 ? 7.331 -11.416 17.244 1.00 57.31 330 GLY A C 1
ATOM 2576 O O . GLY A 1 330 ? 6.864 -10.615 18.045 1.00 57.31 330 GLY A O 1
ATOM 2577 N N . GLN A 1 331 ? 8.537 -11.279 16.704 1.00 63.94 331 GLN A N 1
ATOM 2578 C CA . GLN A 1 331 ? 9.519 -10.247 17.061 1.00 63.94 331 GLN A CA 1
ATOM 2579 C C . GLN A 1 331 ? 8.953 -8.820 17.244 1.00 63.94 331 GLN A C 1
ATOM 2581 O O . GLN A 1 331 ? 9.561 -8.002 17.926 1.00 63.94 331 GLN A O 1
ATOM 2586 N N . TRP A 1 332 ? 7.810 -8.525 16.625 1.00 68.12 332 TRP A N 1
ATOM 2587 C CA . TRP A 1 332 ? 7.196 -7.208 16.536 1.00 68.12 332 TRP A CA 1
ATOM 2588 C C . TRP A 1 332 ? 5.790 -7.109 17.155 1.00 68.12 332 TRP A C 1
ATOM 2590 O O . TRP A 1 332 ? 5.280 -6.003 17.285 1.00 68.12 332 TRP A O 1
ATOM 2600 N N . GLY A 1 333 ? 5.144 -8.221 17.522 1.00 75.88 333 GLY A N 1
ATOM 2601 C CA . GLY A 1 333 ? 3.723 -8.241 17.892 1.00 75.88 333 GLY A CA 1
ATOM 2602 C C . GLY A 1 333 ? 3.101 -9.641 17.949 1.00 75.88 333 GLY A C 1
ATOM 2603 O O . GLY A 1 333 ? 3.779 -10.648 17.737 1.00 75.88 333 GLY A O 1
ATOM 2604 N N . GLN A 1 334 ? 1.794 -9.707 18.193 1.00 82.88 334 GLN A N 1
ATOM 2605 C CA . GLN A 1 334 ? 1.070 -10.967 18.380 1.00 82.88 334 GLN A CA 1
ATOM 2606 C C . GLN A 1 334 ? 0.775 -11.644 17.038 1.00 82.88 334 GLN A C 1
ATOM 2608 O O . GLN A 1 334 ? 0.197 -11.024 16.145 1.00 82.88 334 GLN A O 1
ATOM 2613 N N . ASN A 1 335 ? 1.116 -12.928 16.913 1.00 81.88 335 ASN A N 1
ATOM 2614 C CA . ASN A 1 335 ? 0.731 -13.733 15.754 1.00 81.88 335 ASN A CA 1
ATOM 2615 C C . ASN A 1 335 ? -0.637 -14.389 15.952 1.00 81.88 335 ASN A C 1
ATOM 2617 O O . ASN A 1 335 ? -0.950 -14.898 17.035 1.00 81.88 335 ASN A O 1
ATOM 2621 N N . TYR A 1 336 ? -1.396 -14.425 14.863 1.00 83.75 336 TYR A N 1
ATOM 2622 C CA . TYR A 1 336 ? -2.675 -15.106 14.731 1.00 83.75 336 TYR A CA 1
ATOM 2623 C C . TYR A 1 336 ? -2.624 -16.053 13.539 1.00 83.75 336 TYR A C 1
ATOM 2625 O O . TYR A 1 336 ? -1.967 -15.757 12.538 1.00 83.75 336 TYR A O 1
ATOM 2633 N N . TYR A 1 337 ? -3.315 -17.185 13.642 1.00 79.88 337 TYR A N 1
ATOM 2634 C CA . TYR A 1 337 ? -3.321 -18.204 12.599 1.00 79.88 337 TYR A CA 1
ATOM 2635 C C . TYR A 1 337 ? -4.704 -18.825 12.399 1.00 79.88 337 TYR A C 1
ATOM 2637 O O . TYR A 1 337 ? -5.526 -18.887 13.316 1.00 79.88 337 TYR A O 1
ATOM 2645 N N . LEU A 1 338 ? -4.927 -19.286 11.172 1.00 77.88 338 LEU A N 1
ATOM 2646 C CA . LEU A 1 338 ? -5.960 -20.229 10.778 1.00 77.88 338 LEU A CA 1
ATOM 2647 C C . LEU A 1 338 ? -5.277 -21.381 10.045 1.00 77.88 338 LEU A C 1
ATOM 2649 O O . LEU A 1 338 ? -4.478 -21.158 9.137 1.00 77.88 338 LEU A O 1
ATOM 2653 N N . GLU A 1 339 ? -5.623 -22.608 10.398 1.00 76.81 339 GLU A N 1
ATOM 2654 C CA . GLU A 1 339 ? -5.144 -23.813 9.724 1.00 76.81 339 GLU A CA 1
ATOM 2655 C C . GLU A 1 339 ? -6.323 -24.751 9.487 1.00 76.81 339 GLU A C 1
ATOM 2657 O O . GLU A 1 339 ? -7.338 -24.677 10.188 1.00 76.81 339 GLU A O 1
ATOM 2662 N N . VAL A 1 340 ? -6.209 -25.619 8.479 1.00 69.25 340 VAL A N 1
ATOM 2663 C CA . VAL A 1 340 ? -7.137 -26.747 8.346 1.00 69.25 340 VAL A CA 1
ATOM 2664 C C . VAL A 1 340 ? -7.081 -27.517 9.672 1.00 69.25 340 VAL A C 1
ATOM 2666 O O . VAL A 1 340 ? -5.980 -27.900 10.076 1.00 69.25 340 VAL A O 1
ATOM 2669 N N . PRO A 1 341 ? -8.212 -27.727 10.377 1.00 59.97 341 PRO A N 1
ATOM 2670 C CA . PRO A 1 341 ? -8.214 -28.561 11.569 1.00 59.97 341 PRO A CA 1
ATOM 2671 C C . PRO A 1 341 ? -7.568 -29.886 11.196 1.00 59.97 341 PRO A C 1
ATOM 2673 O O . PRO A 1 341 ? -7.926 -30.442 10.155 1.00 59.97 341 PRO A O 1
ATOM 2676 N N . ALA A 1 342 ? -6.626 -30.380 12.000 1.00 49.41 342 ALA A N 1
ATOM 2677 C CA . ALA A 1 342 ? -6.173 -31.750 11.845 1.00 49.41 342 ALA A CA 1
ATOM 2678 C C . ALA A 1 342 ? -7.433 -32.619 11.913 1.00 49.41 342 ALA A C 1
ATOM 2680 O O . ALA A 1 342 ? -8.014 -32.796 12.983 1.00 49.41 342 ALA A O 1
ATOM 2681 N N . ALA A 1 343 ? -7.919 -33.081 10.757 1.00 42.31 343 ALA A N 1
ATOM 2682 C CA . ALA A 1 343 ? -8.855 -34.184 10.734 1.00 42.31 343 ALA A CA 1
ATOM 2683 C C . ALA A 1 343 ? -8.194 -35.271 11.573 1.00 42.31 343 ALA A C 1
ATOM 2685 O O . ALA A 1 343 ? -6.976 -35.416 11.474 1.00 42.31 343 ALA A O 1
ATOM 2686 N N . ASP A 1 344 ? -8.966 -35.967 12.407 1.00 38.75 344 ASP A N 1
ATOM 2687 C CA . ASP A 1 344 ? -8.544 -37.198 13.066 1.00 38.75 344 ASP A CA 1
ATOM 2688 C C . ASP A 1 344 ? -7.784 -38.054 12.044 1.00 38.75 344 ASP A C 1
ATOM 2690 O O . ASP A 1 344 ? -8.369 -38.809 11.264 1.00 38.75 344 ASP A O 1
ATOM 2694 N N . THR A 1 345 ? -6.460 -37.912 12.001 1.00 32.72 345 THR A N 1
ATOM 2695 C CA . THR A 1 345 ? -5.588 -38.831 11.301 1.00 32.72 345 THR A CA 1
ATOM 2696 C C . THR A 1 345 ? -5.532 -40.004 12.248 1.00 32.72 345 THR A C 1
ATOM 2698 O O . THR A 1 345 ? -4.667 -40.091 13.121 1.00 32.72 345 THR A O 1
ATOM 2701 N N . GLY A 1 346 ? -6.564 -40.840 12.163 1.00 32.16 346 GLY A N 1
ATOM 2702 C CA . GLY A 1 346 ? -6.592 -42.133 12.803 1.00 32.16 346 GLY A CA 1
ATOM 2703 C C . GLY A 1 346 ? -5.389 -42.929 12.321 1.00 32.16 346 GLY A C 1
ATOM 2704 O O . GLY A 1 346 ? -5.473 -43.533 11.264 1.00 32.16 346 GLY A O 1
ATOM 2705 N N . LYS A 1 347 ? -4.341 -42.912 13.151 1.00 28.64 347 LYS A N 1
ATOM 2706 C CA . LYS A 1 347 ? -3.162 -43.789 13.186 1.00 28.64 347 LYS A CA 1
ATOM 2707 C C . LYS A 1 347 ? -2.272 -43.859 11.948 1.00 28.64 347 LYS A C 1
ATOM 2709 O O . LYS A 1 347 ? -2.721 -44.328 10.884 1.00 28.64 347 LYS A O 1
#

Radius of gyration: 30.83 Å; chains: 1; bounding box: 78×102×71 Å

Secondary structure (DSSP, 8-state):
--PPPP-----HHHHHHHHHHHHHHHHHHHHHHHHHHHHHHHHHHHHHHHTTPEEEEEE---TT-S--TT-GGGSSEEEEEEEEETT-SS-EEEEE-SS---SS--EE--STTTEEEEEE-SEEEEEEEEEEEEET--STT----SSPPS--SEEEEEEEEEEEEEEEEEEEEPPEEEEEEEEEEEEE-TTT--EEEEEEEEEEEEEE--EEEEEEEEEEEEEEEEEEEESS--EEEEE-TT-EEEEPEEE--TT--EE-GGG-EEEETTEEEEEEEEEEEEEE---HHHHHHHHHHHHHTT-HHHHHHHTT-EEE--EE-SEEEEEEEETTEEEEEEE--------